Protein AF-A0A316RZ40-F1 (afdb_monomer_lite)

Structure (mmCIF, N/CA/C/O backbone):
data_AF-A0A316RZ40-F1
#
_entry.id   AF-A0A316RZ40-F1
#
loop_
_atom_site.group_PDB
_atom_site.id
_atom_site.type_symbol
_atom_site.label_atom_id
_atom_site.label_alt_id
_atom_site.label_comp_id
_atom_site.label_asym_id
_atom_site.label_entity_i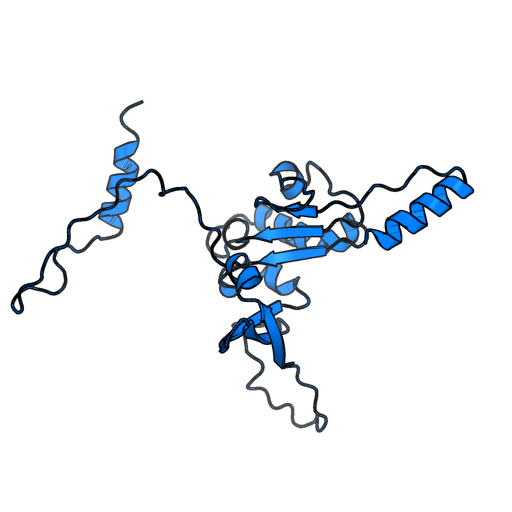d
_atom_site.label_seq_id
_atom_site.pdbx_PDB_ins_code
_atom_site.Cartn_x
_atom_site.Cartn_y
_atom_site.Cartn_z
_atom_site.occupancy
_atom_site.B_iso_or_equiv
_atom_site.auth_seq_id
_atom_site.auth_comp_id
_atom_site.auth_asym_id
_atom_site.auth_atom_id
_atom_site.pdbx_PDB_model_num
ATOM 1 N N . GLN A 1 1 ? -7.350 -6.176 13.737 1.00 79.94 1 GLN A N 1
ATOM 2 C CA . GLN A 1 1 ? -8.301 -5.068 13.980 1.00 79.94 1 GLN A CA 1
ATOM 3 C C . GLN A 1 1 ? -9.739 -5.526 14.260 1.00 79.94 1 GLN A C 1
ATOM 5 O O . GLN A 1 1 ? -10.261 -5.207 15.322 1.00 79.94 1 GLN A O 1
ATOM 10 N N . LEU A 1 2 ? -10.361 -6.374 13.429 1.00 84.00 2 LEU A N 1
ATOM 11 C CA . LEU A 1 2 ? -11.753 -6.841 13.629 1.00 84.00 2 LEU A CA 1
ATOM 12 C C . LEU A 1 2 ? -12.077 -7.418 15.022 1.00 84.00 2 LEU A C 1
ATOM 14 O O . LEU A 1 2 ? -13.130 -7.128 15.583 1.00 84.00 2 LEU A O 1
ATOM 18 N N . ARG A 1 3 ? -11.177 -8.214 15.619 1.00 86.12 3 ARG A N 1
ATOM 19 C CA . ARG A 1 3 ? -11.374 -8.742 16.985 1.00 86.12 3 ARG A CA 1
ATOM 20 C C . ARG A 1 3 ? -11.455 -7.627 18.038 1.00 86.12 3 ARG A C 1
ATOM 22 O O . ARG A 1 3 ? -12.262 -7.737 18.957 1.00 86.12 3 ARG A O 1
ATOM 29 N N . ARG A 1 4 ? -10.647 -6.567 17.898 1.00 86.38 4 ARG A N 1
ATOM 30 C CA . ARG A 1 4 ? -10.663 -5.397 18.794 1.00 86.38 4 ARG A CA 1
ATOM 31 C C . ARG A 1 4 ? -11.980 -4.634 18.645 1.00 86.38 4 ARG A C 1
ATOM 33 O O . ARG A 1 4 ? -12.639 -4.393 19.648 1.00 86.38 4 ARG A O 1
ATOM 40 N N . TRP A 1 5 ? -12.420 -4.393 17.409 1.00 88.94 5 TRP A N 1
ATOM 41 C CA . TRP A 1 5 ? -13.722 -3.779 17.124 1.00 88.94 5 TRP A CA 1
ATOM 42 C C . TRP A 1 5 ? -14.892 -4.569 17.729 1.00 88.94 5 TRP A C 1
ATOM 44 O O . TRP A 1 5 ? -15.689 -4.007 18.470 1.00 88.94 5 TRP A O 1
ATOM 54 N N . ARG A 1 6 ? -14.945 -5.898 17.537 1.00 90.62 6 ARG A N 1
ATOM 55 C CA . ARG A 1 6 ? -15.996 -6.747 18.136 1.00 90.62 6 ARG A CA 1
ATOM 56 C C . ARG A 1 6 ? -16.053 -6.623 19.663 1.00 90.62 6 ARG A C 1
ATOM 58 O O . ARG A 1 6 ? -17.141 -6.633 20.234 1.00 90.62 6 ARG A O 1
ATOM 65 N N . ARG A 1 7 ? -14.900 -6.516 20.336 1.00 90.94 7 ARG A N 1
ATOM 66 C CA . ARG A 1 7 ? -14.836 -6.275 21.790 1.00 90.94 7 ARG A CA 1
ATOM 67 C C . ARG A 1 7 ? -15.370 -4.885 22.142 1.00 90.94 7 ARG A C 1
ATOM 69 O O . ARG A 1 7 ? -16.193 -4.781 23.047 1.00 90.94 7 ARG A O 1
ATOM 76 N N . ALA A 1 8 ? -14.970 -3.861 21.393 1.00 87.94 8 ALA A N 1
ATOM 77 C CA . ALA A 1 8 ? -15.441 -2.493 21.580 1.00 87.94 8 ALA A CA 1
ATOM 78 C C . ALA A 1 8 ? -16.962 -2.363 21.366 1.00 87.94 8 ALA A C 1
ATOM 80 O O . ALA A 1 8 ? -17.627 -1.735 22.179 1.00 87.94 8 ALA A O 1
ATOM 81 N N . CYS A 1 9 ? -17.556 -3.043 20.377 1.00 90.62 9 CYS A N 1
ATOM 82 C CA . CYS A 1 9 ? -19.015 -3.078 20.196 1.00 90.62 9 CYS A CA 1
ATOM 83 C C . CYS A 1 9 ? -19.743 -3.713 21.383 1.00 90.62 9 CYS A C 1
ATOM 85 O O . CYS A 1 9 ? -20.780 -3.213 21.810 1.00 90.62 9 CYS A O 1
ATOM 87 N N . ARG A 1 10 ? -19.212 -4.812 21.938 1.00 92.12 10 ARG A N 1
ATOM 88 C CA . ARG A 1 10 ? -19.794 -5.436 23.139 1.00 92.12 10 ARG A CA 1
ATOM 89 C C . ARG A 1 10 ? -19.750 -4.482 24.329 1.00 92.12 10 ARG A C 1
ATOM 91 O O . ARG A 1 10 ? -20.709 -4.419 25.088 1.00 92.12 10 ARG A O 1
ATOM 98 N N . GLN A 1 11 ? -18.653 -3.744 24.484 1.00 91.75 11 GLN A N 1
ATOM 99 C CA . GLN A 1 11 ? -18.513 -2.744 25.537 1.00 91.75 11 GLN A CA 1
ATOM 100 C C . GLN A 1 11 ? -19.456 -1.554 25.322 1.00 91.75 11 GLN A C 1
ATOM 102 O O . GLN A 1 11 ? -20.113 -1.144 26.272 1.00 91.75 11 GLN A O 1
ATOM 107 N N . ALA A 1 12 ? -19.570 -1.055 24.090 1.00 91.56 12 ALA A N 1
ATOM 108 C CA . ALA A 1 12 ? -20.481 0.027 23.731 1.00 91.56 12 ALA A CA 1
ATOM 109 C C . ALA A 1 12 ? -21.936 -0.358 24.016 1.00 91.56 12 ALA A C 1
ATOM 111 O O . ALA A 1 12 ? -22.637 0.383 24.695 1.00 91.56 12 ALA A O 1
ATOM 112 N N . LYS A 1 13 ? -22.338 -1.581 23.640 1.00 92.31 13 LYS A N 1
ATOM 113 C CA . LYS A 1 13 ? -23.660 -2.134 23.966 1.00 92.31 13 LYS A CA 1
ATOM 114 C C . LYS A 1 13 ? -23.911 -2.194 25.476 1.00 92.31 13 LYS A C 1
ATOM 116 O O . LYS A 1 13 ? -24.995 -1.852 25.918 1.00 92.31 13 LYS A O 1
ATOM 121 N N . ARG A 1 14 ? -22.919 -2.621 26.269 1.00 93.31 14 ARG A N 1
ATOM 122 C CA . ARG A 1 14 ? -23.036 -2.695 27.740 1.00 93.31 14 ARG A CA 1
ATOM 123 C C . ARG A 1 14 ? -23.110 -1.321 28.409 1.00 93.31 14 ARG A C 1
ATOM 125 O O . ARG A 1 14 ? -23.733 -1.206 29.453 1.00 93.31 14 ARG A O 1
ATOM 132 N N . LYS A 1 15 ? -22.438 -0.315 27.845 1.00 93.81 15 LYS A N 1
ATOM 133 C CA . LYS A 1 15 ? -22.338 1.045 28.398 1.00 93.81 15 LYS A CA 1
ATOM 134 C C . LYS A 1 15 ? -23.291 2.051 27.738 1.00 93.81 15 LYS A C 1
ATOM 136 O O . LYS A 1 15 ? -23.174 3.234 28.025 1.00 93.81 15 LYS A O 1
ATOM 141 N N . TYR A 1 16 ? -24.174 1.603 26.841 1.00 88.81 16 TYR A N 1
ATOM 142 C CA . TYR A 1 16 ? -25.051 2.460 26.029 1.00 88.81 16 TYR A CA 1
ATOM 143 C C . TYR A 1 16 ? -24.308 3.589 25.290 1.00 88.81 16 TYR A C 1
ATOM 145 O O . TYR A 1 16 ? -24.821 4.688 25.112 1.00 88.81 16 TYR A O 1
ATOM 153 N N . LEU A 1 17 ? -23.079 3.310 24.854 1.00 89.81 17 LEU A N 1
ATOM 154 C CA . LEU A 1 17 ? -22.273 4.235 24.060 1.00 89.81 17 LEU A CA 1
ATOM 155 C C . LEU A 1 17 ? -22.546 4.030 22.563 1.00 89.81 17 LEU A C 1
ATOM 157 O O . LEU A 1 17 ? -22.922 2.921 22.162 1.00 89.81 17 LEU A O 1
ATOM 161 N N . PRO A 1 18 ? -22.302 5.049 21.717 1.00 89.19 18 PRO A N 1
ATOM 162 C CA . PRO A 1 18 ? -22.375 4.884 20.271 1.00 89.19 18 PRO A CA 1
ATOM 163 C C . PRO A 1 18 ? -21.452 3.752 19.808 1.00 89.19 18 PRO A C 1
ATOM 165 O O . PRO A 1 18 ? -20.332 3.581 20.305 1.00 89.19 18 PRO A O 1
ATOM 168 N N . PHE A 1 19 ? -21.930 2.955 18.853 1.00 89.94 19 PHE A N 1
ATOM 169 C CA . PHE A 1 19 ? -21.142 1.850 18.326 1.00 89.94 19 PHE A CA 1
ATOM 170 C C . PHE A 1 19 ? -19.913 2.374 17.576 1.00 89.94 19 PHE A C 1
ATOM 172 O O . PHE A 1 19 ? -20.036 3.281 16.753 1.00 89.94 19 PHE A O 1
ATOM 179 N N . PRO A 1 20 ? -18.729 1.787 17.812 1.00 87.75 20 PRO A N 1
ATOM 180 C CA . PRO A 1 20 ? -17.535 2.170 17.080 1.00 87.75 20 PRO A CA 1
ATOM 181 C C . PRO A 1 20 ? -17.655 1.769 15.605 1.00 87.75 20 PRO A C 1
ATOM 183 O O . PRO A 1 20 ? -18.251 0.742 15.267 1.00 87.75 20 PRO A O 1
ATOM 186 N N . GLU A 1 21 ? -17.024 2.547 14.730 1.00 87.88 21 GLU A N 1
ATOM 187 C CA . GLU A 1 21 ? -16.978 2.287 13.289 1.00 87.88 21 GLU A CA 1
ATOM 188 C C . GLU A 1 21 ? -16.347 0.923 12.978 1.00 87.88 21 GLU A C 1
ATOM 190 O O . GLU A 1 21 ? -15.302 0.572 13.532 1.00 87.88 21 GLU A O 1
ATOM 195 N N . LYS A 1 22 ? -16.967 0.146 12.076 1.00 88.19 22 LYS A N 1
ATOM 196 C CA . LYS A 1 22 ? -16.387 -1.117 11.590 1.00 88.19 22 LYS A CA 1
ATOM 197 C C . LYS A 1 22 ? -15.170 -0.794 10.710 1.00 88.19 22 LYS A C 1
ATOM 199 O O . LYS A 1 22 ? -15.364 -0.109 9.700 1.00 88.19 22 LYS A O 1
ATOM 204 N N . PRO A 1 23 ? -13.967 -1.305 11.035 1.00 89.44 23 PRO A N 1
ATOM 205 C CA . PRO A 1 23 ? -12.797 -1.142 10.181 1.00 89.44 23 PRO A CA 1
ATOM 206 C C . PRO A 1 23 ? -13.015 -1.865 8.850 1.00 89.44 23 PRO A C 1
ATOM 208 O O . PRO A 1 23 ? -13.580 -2.965 8.826 1.00 89.44 23 PRO A O 1
ATOM 211 N N . LEU A 1 24 ? -12.555 -1.252 7.763 1.00 90.25 24 LEU A N 1
ATOM 212 C CA . LEU A 1 24 ? -12.666 -1.779 6.403 1.00 90.25 24 LEU A CA 1
ATOM 213 C C . LEU A 1 24 ? -11.289 -2.106 5.824 1.00 90.25 24 LEU A C 1
ATOM 215 O O . LEU A 1 24 ? -10.253 -1.723 6.374 1.00 90.25 24 LEU A O 1
ATOM 219 N N . ILE A 1 25 ? -11.300 -2.839 4.716 1.00 89.75 25 ILE A N 1
ATOM 220 C CA . ILE A 1 25 ? -10.148 -2.980 3.831 1.00 89.75 25 ILE A CA 1
ATOM 221 C C . ILE A 1 25 ? -10.409 -2.058 2.646 1.00 89.75 25 ILE A C 1
ATOM 223 O O . ILE A 1 25 ? -11.441 -2.197 1.998 1.00 89.75 25 ILE A O 1
ATOM 227 N N . TYR A 1 26 ? -9.510 -1.118 2.386 1.00 89.75 26 TYR A N 1
ATOM 228 C CA . TYR A 1 26 ? -9.547 -0.285 1.189 1.00 89.75 26 TYR A CA 1
ATOM 229 C C . TYR A 1 26 ? -8.557 -0.830 0.169 1.00 89.75 26 TYR A C 1
ATOM 231 O O . TYR A 1 26 ? -7.464 -1.229 0.567 1.00 89.75 26 TYR A O 1
ATOM 239 N N . SER A 1 27 ? -8.907 -0.853 -1.116 1.00 86.94 27 SER A N 1
ATOM 240 C CA . SER A 1 27 ? -7.955 -1.245 -2.158 1.00 86.94 27 SER A CA 1
ATOM 241 C C . SER A 1 27 ? -8.213 -0.580 -3.502 1.00 86.94 27 SER A C 1
ATOM 243 O O . SER A 1 27 ? -9.360 -0.327 -3.865 1.00 86.94 27 SER A O 1
ATOM 245 N N . ASN A 1 28 ? -7.134 -0.303 -4.236 1.00 83.12 28 ASN A N 1
ATOM 246 C CA . ASN A 1 28 ? -7.182 0.135 -5.629 1.00 83.12 28 ASN A CA 1
ATOM 247 C C . ASN A 1 28 ? -7.375 -1.026 -6.623 1.00 83.12 28 ASN A C 1
ATOM 249 O O . ASN A 1 28 ? -7.605 -0.766 -7.799 1.00 83.12 28 ASN A O 1
ATOM 253 N N . MET A 1 29 ? -7.314 -2.283 -6.170 1.00 81.62 29 MET A N 1
ATOM 254 C CA . MET A 1 29 ? -7.599 -3.457 -6.995 1.00 81.62 29 MET A CA 1
ATOM 255 C C . MET A 1 29 ? -8.739 -4.306 -6.425 1.00 81.62 29 MET A C 1
ATOM 257 O O . MET A 1 29 ? -8.979 -4.296 -5.215 1.00 81.62 29 MET A O 1
ATOM 261 N N . PRO A 1 30 ? -9.439 -5.076 -7.277 1.00 79.06 30 PRO A N 1
ATOM 262 C CA . PRO A 1 30 ? -10.450 -6.013 -6.817 1.00 79.06 30 PRO A CA 1
ATOM 263 C C . PRO A 1 30 ? -9.890 -7.087 -5.883 1.00 79.06 30 PRO A C 1
ATOM 265 O O . PRO A 1 30 ? -8.932 -7.785 -6.212 1.00 79.06 30 PRO A O 1
ATOM 268 N N . LEU A 1 31 ? -10.532 -7.259 -4.725 1.00 77.44 31 LEU A N 1
ATOM 269 C CA . LEU A 1 31 ? -10.200 -8.299 -3.752 1.00 77.44 31 LEU A CA 1
ATOM 270 C C . LEU A 1 31 ? -11.315 -9.345 -3.669 1.00 77.44 31 LEU A C 1
ATOM 272 O O . LEU A 1 31 ? -12.491 -9.053 -3.858 1.00 77.44 31 LEU A O 1
ATOM 276 N N . LYS A 1 32 ? -10.954 -10.582 -3.310 1.00 77.81 32 LYS A N 1
ATOM 277 C CA . LYS A 1 32 ? -11.924 -11.675 -3.087 1.00 77.81 32 LYS A CA 1
ATOM 278 C C . LYS A 1 32 ? -12.746 -11.530 -1.798 1.00 77.81 32 LYS A C 1
ATOM 280 O O . LYS A 1 32 ? -13.637 -12.339 -1.554 1.00 77.81 32 LYS A O 1
ATOM 285 N N . CYS A 1 33 ? -12.404 -10.581 -0.933 1.00 79.56 33 CYS A N 1
ATOM 286 C CA . CYS A 1 33 ? -13.093 -10.316 0.329 1.00 79.56 33 CYS A CA 1
ATOM 287 C C . CYS A 1 33 ? -13.863 -8.992 0.265 1.00 79.56 33 CYS A C 1
ATOM 289 O O . CYS A 1 33 ? -13.685 -8.226 -0.672 1.00 79.56 33 CYS A O 1
ATOM 291 N N . GLU A 1 34 ? -14.695 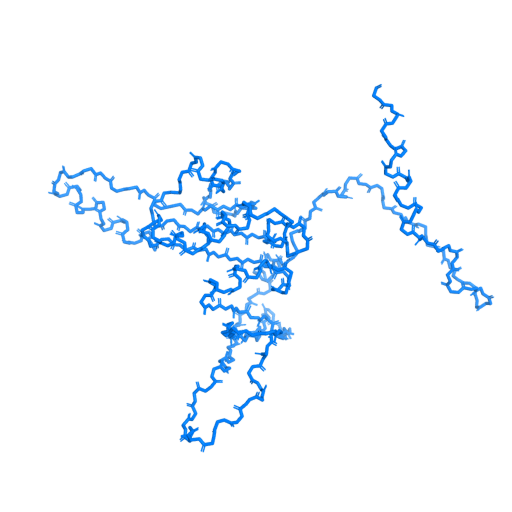-8.703 1.271 1.00 83.75 34 GLU A N 1
ATOM 292 C CA . GLU A 1 34 ? -15.318 -7.379 1.407 1.00 83.75 34 GLU A CA 1
ATOM 293 C C . GLU A 1 34 ? -14.238 -6.288 1.459 1.00 83.75 34 GLU A C 1
ATOM 295 O O . GLU A 1 34 ? -13.439 -6.238 2.402 1.00 83.75 34 GLU A O 1
ATOM 300 N N . TYR A 1 35 ? -14.243 -5.403 0.465 1.00 89.19 35 TYR A N 1
ATOM 301 C CA . TYR A 1 35 ? -13.356 -4.250 0.395 1.00 89.19 35 TYR A CA 1
ATOM 302 C C . TYR A 1 35 ? -14.124 -3.012 -0.072 1.00 89.19 35 TYR A C 1
ATOM 304 O O . TYR A 1 35 ? -15.167 -3.107 -0.715 1.00 89.19 35 TYR A O 1
ATOM 312 N N . SER A 1 36 ? -13.608 -1.843 0.288 1.00 89.62 36 SER A N 1
ATOM 313 C CA . SER A 1 36 ? -14.041 -0.559 -0.245 1.00 89.62 36 SER A CA 1
ATOM 314 C C . SER A 1 36 ? -13.050 -0.131 -1.325 1.00 89.62 36 SER A C 1
ATOM 316 O O . SER A 1 36 ? -11.842 -0.188 -1.078 1.00 89.62 36 SER A O 1
ATOM 318 N N . PRO A 1 37 ? -13.506 0.318 -2.503 1.00 88.62 37 PRO A N 1
ATOM 319 C CA . PRO A 1 37 ? -12.598 0.846 -3.506 1.00 88.62 37 PRO A CA 1
ATOM 320 C C . PRO A 1 37 ? -11.881 2.077 -2.954 1.00 88.62 37 PRO A C 1
ATOM 322 O O . PRO A 1 37 ? -12.461 2.884 -2.220 1.00 88.62 37 PRO A O 1
ATOM 325 N N . LEU A 1 38 ? -10.602 2.196 -3.287 1.00 84.69 38 LEU A N 1
ATOM 326 C CA . LEU A 1 38 ? -9.823 3.374 -2.968 1.00 84.69 38 LEU A CA 1
ATOM 327 C C . LEU A 1 38 ? -10.124 4.470 -3.994 1.00 84.69 38 LEU A C 1
ATOM 329 O O . LEU A 1 38 ? -9.869 4.302 -5.183 1.00 84.69 38 LEU A O 1
ATOM 333 N N . THR A 1 39 ? -10.674 5.589 -3.532 1.00 83.69 39 THR A N 1
ATOM 334 C CA . THR A 1 39 ? -11.062 6.719 -4.383 1.00 83.69 39 THR A CA 1
ATOM 335 C C . THR A 1 39 ? -10.042 7.850 -4.293 1.00 83.69 39 THR A C 1
ATOM 337 O O . THR A 1 39 ? -9.333 8.000 -3.297 1.00 83.69 39 THR A O 1
ATOM 340 N N . LEU A 1 40 ? -10.015 8.718 -5.308 1.00 78.25 40 LEU A N 1
ATOM 341 C CA . LEU A 1 40 ? -9.226 9.953 -5.268 1.00 78.25 40 LEU A CA 1
ATOM 342 C C . LEU A 1 40 ? -9.623 10.860 -4.096 1.00 78.25 40 LEU A C 1
ATOM 344 O O . LEU A 1 40 ? -8.768 11.555 -3.558 1.00 78.25 40 LEU A O 1
ATOM 348 N N . ALA A 1 41 ? -10.892 10.849 -3.675 1.00 78.31 41 ALA A N 1
ATOM 349 C CA . ALA A 1 41 ? -11.359 11.627 -2.529 1.00 78.31 41 ALA A CA 1
ATOM 350 C C . ALA A 1 41 ? -10.754 11.135 -1.203 1.00 78.31 41 ALA A C 1
ATOM 352 O O . ALA A 1 41 ? -10.340 11.959 -0.389 1.00 78.31 41 ALA A O 1
ATOM 353 N N . LEU A 1 42 ? -10.647 9.811 -1.024 1.00 83.31 42 LEU A N 1
ATOM 354 C CA . LEU A 1 42 ? -9.979 9.189 0.124 1.00 83.31 42 LEU A CA 1
ATOM 355 C C . LEU A 1 42 ? -8.472 9.416 0.110 1.00 83.31 42 LEU A C 1
ATOM 357 O O . LEU A 1 42 ? -7.887 9.636 1.164 1.00 83.31 42 LEU A O 1
ATOM 361 N N . ILE A 1 43 ? -7.856 9.348 -1.077 1.00 78.81 43 ILE A N 1
ATOM 362 C CA . ILE A 1 43 ? -6.441 9.676 -1.241 1.00 78.81 43 ILE A CA 1
ATOM 363 C C . ILE A 1 43 ? -6.280 11.136 -0.855 1.00 78.81 43 ILE A C 1
ATOM 365 O O . ILE A 1 43 ? -5.783 11.367 0.219 1.00 78.81 43 ILE A O 1
ATOM 369 N N . THR A 1 44 ? -6.827 12.103 -1.593 1.00 75.62 44 THR A N 1
ATOM 370 C CA . THR A 1 44 ? -6.640 13.557 -1.371 1.00 75.62 44 THR A CA 1
ATOM 371 C C . THR A 1 44 ? -7.159 14.133 -0.040 1.00 75.62 44 THR A C 1
ATOM 373 O O . THR A 1 44 ? -7.070 15.341 0.170 1.00 75.62 44 THR A O 1
ATOM 376 N N . GLY A 1 45 ? -7.702 13.315 0.866 1.00 74.88 45 GLY A N 1
ATOM 377 C CA . GLY A 1 45 ? -8.173 13.749 2.184 1.00 74.88 45 GLY A CA 1
ATOM 378 C C . GLY A 1 45 ? -9.491 14.529 2.168 1.00 74.88 45 GLY A C 1
ATOM 379 O O . GLY A 1 45 ? -9.865 15.112 3.183 1.00 74.88 45 GLY A O 1
ATOM 380 N N . LYS A 1 46 ? -10.220 14.535 1.042 1.00 81.25 46 LYS A N 1
ATOM 381 C CA . LYS A 1 46 ? -11.605 15.043 0.984 1.00 81.25 46 LYS A CA 1
ATOM 382 C C . LYS A 1 46 ? -12.558 14.133 1.757 1.00 81.25 46 LYS A C 1
ATOM 384 O O . LYS A 1 46 ? -13.531 14.598 2.339 1.00 81.25 46 LYS A O 1
ATOM 389 N N . GLU A 1 47 ? -12.252 12.839 1.771 1.00 86.31 47 GLU A N 1
ATOM 390 C CA . GLU A 1 47 ? -12.905 11.829 2.593 1.00 86.31 47 GLU A CA 1
ATOM 391 C C . GLU A 1 47 ? -11.881 11.172 3.517 1.00 86.31 47 GLU A C 1
ATOM 393 O O . GLU A 1 47 ? -10.714 11.016 3.164 1.00 86.31 47 GLU A O 1
ATOM 398 N N . ARG A 1 48 ? -12.326 10.744 4.703 1.00 87.50 48 ARG A N 1
ATOM 399 C CA . ARG A 1 48 ? -11.473 10.027 5.658 1.00 87.50 48 ARG A CA 1
ATOM 400 C C . ARG A 1 48 ? -11.686 8.520 5.588 1.00 87.50 48 ARG A C 1
ATOM 402 O O . ARG A 1 48 ? -12.806 8.039 5.404 1.00 87.50 48 ARG A O 1
ATOM 409 N N . PHE A 1 49 ? -10.638 7.763 5.886 1.00 88.88 49 PHE A N 1
ATOM 410 C CA . PHE A 1 49 ? -10.778 6.336 6.164 1.00 88.88 49 PHE A CA 1
ATOM 411 C C . PHE A 1 49 ? -11.520 6.093 7.483 1.00 88.88 49 PHE A C 1
ATOM 413 O O . PHE A 1 49 ? -11.450 6.879 8.436 1.00 88.88 49 PHE A O 1
ATOM 420 N N . ARG A 1 50 ? -12.204 4.949 7.575 1.00 89.19 50 ARG A N 1
ATOM 421 C CA . ARG A 1 50 ? -12.751 4.477 8.854 1.00 89.19 50 ARG A CA 1
ATOM 422 C C . ARG A 1 50 ? -11.634 4.101 9.818 1.00 89.19 50 ARG A C 1
ATOM 424 O O . ARG A 1 50 ? -10.606 3.559 9.402 1.00 89.19 50 ARG A O 1
ATOM 431 N N . TYR A 1 51 ? -11.852 4.304 11.112 1.00 89.44 51 TYR A N 1
ATOM 432 C CA . TYR A 1 51 ? -10.823 4.004 12.108 1.00 89.44 51 TYR A CA 1
ATOM 433 C C . TYR A 1 51 ? -10.440 2.517 12.154 1.00 89.44 51 TYR A C 1
ATOM 435 O O . TYR A 1 51 ? -11.278 1.625 12.018 1.00 89.44 51 TYR A O 1
ATOM 443 N N . GLY A 1 52 ? -9.148 2.252 12.352 1.00 84.88 52 GLY A N 1
ATOM 444 C CA . GLY A 1 52 ? -8.554 0.918 12.399 1.00 84.88 52 GLY A CA 1
ATOM 445 C C . GLY A 1 52 ? -8.593 0.162 11.069 1.00 84.88 52 GLY A C 1
ATOM 446 O O . GLY A 1 52 ? -8.424 -1.061 11.077 1.00 84.88 52 GLY A O 1
ATOM 447 N N . SER A 1 53 ? -8.867 0.853 9.959 1.00 89.00 53 SER A N 1
ATOM 448 C CA . SER A 1 53 ? -8.917 0.251 8.627 1.00 89.00 53 SER A CA 1
ATOM 449 C C . SER A 1 53 ? -7.532 -0.077 8.091 1.00 89.00 53 SER A C 1
ATOM 451 O O . SER A 1 53 ? -6.518 0.462 8.533 1.00 89.00 53 SER A O 1
ATOM 453 N N . VAL A 1 54 ? -7.509 -0.987 7.127 1.00 89.31 54 VAL A N 1
ATOM 454 C CA . VAL A 1 54 ? -6.306 -1.370 6.393 1.00 89.31 54 VAL A CA 1
ATOM 455 C C . VAL A 1 54 ? -6.457 -0.852 4.984 1.00 89.31 54 VAL A C 1
ATOM 457 O O . VAL A 1 54 ? -7.494 -1.074 4.366 1.00 89.31 54 VAL A O 1
ATOM 460 N N . VAL A 1 55 ? -5.441 -0.175 4.476 1.00 88.81 55 VAL A N 1
ATOM 461 C CA . VAL A 1 55 ? -5.454 0.317 3.102 1.00 88.81 55 VAL A CA 1
ATOM 462 C C . VAL A 1 55 ? -4.375 -0.435 2.331 1.00 88.81 55 VAL A C 1
ATOM 464 O O . VAL A 1 55 ? -3.199 -0.373 2.680 1.00 88.81 55 VAL A O 1
ATOM 467 N N . TYR A 1 56 ? -4.799 -1.205 1.333 1.00 87.56 56 TYR A N 1
ATOM 468 C CA . TYR A 1 56 ? -3.948 -2.012 0.471 1.00 87.56 56 TYR A CA 1
ATOM 469 C C . TYR A 1 56 ? -3.768 -1.330 -0.885 1.00 87.56 56 TYR A C 1
ATOM 471 O O . TYR A 1 56 ? -4.723 -1.197 -1.651 1.00 87.56 56 TYR A O 1
ATOM 479 N N . PHE A 1 57 ? -2.540 -0.923 -1.173 1.00 84.62 57 PHE A N 1
ATOM 480 C CA . PHE A 1 57 ? -2.133 -0.381 -2.460 1.00 84.62 57 PHE A CA 1
ATOM 481 C C . PHE A 1 57 ? -1.375 -1.448 -3.238 1.00 84.62 57 PHE A C 1
ATOM 483 O O . PHE A 1 57 ? -0.306 -1.861 -2.793 1.00 84.62 57 PHE A O 1
ATOM 490 N N . ASN A 1 58 ? -1.897 -1.857 -4.393 1.00 83.38 58 ASN A N 1
ATOM 491 C CA . ASN A 1 58 ? -1.101 -2.569 -5.386 1.00 83.38 58 ASN A CA 1
ATOM 492 C C . ASN A 1 58 ? -0.528 -1.588 -6.416 1.00 83.38 58 ASN A C 1
ATOM 494 O O . ASN A 1 58 ? -1.178 -0.596 -6.741 1.00 83.38 58 ASN A O 1
ATOM 498 N N . GLU A 1 59 ? 0.668 -1.872 -6.921 1.00 78.31 59 GLU A N 1
ATOM 499 C CA . GLU A 1 59 ? 1.399 -1.046 -7.886 1.00 78.31 59 GLU A CA 1
ATOM 500 C C . GLU A 1 59 ? 1.469 0.439 -7.475 1.00 78.31 59 GLU A C 1
ATOM 502 O O . GLU A 1 59 ? 1.089 1.361 -8.198 1.00 78.31 59 GLU A O 1
ATOM 507 N N . MET A 1 60 ? 1.951 0.683 -6.253 1.00 77.44 60 MET A N 1
ATOM 508 C CA . MET A 1 60 ? 2.043 2.034 -5.681 1.00 77.44 60 MET A CA 1
ATOM 509 C C . MET A 1 60 ? 2.971 2.974 -6.469 1.00 77.44 60 MET A C 1
ATOM 511 O O . MET A 1 60 ? 2.849 4.196 -6.360 1.00 77.44 60 MET A O 1
ATOM 515 N N . SER A 1 61 ? 3.867 2.416 -7.287 1.00 72.19 61 SER A N 1
ATOM 516 C CA . SER A 1 61 ? 4.723 3.156 -8.218 1.00 72.19 61 SER A CA 1
ATOM 517 C C . SER A 1 61 ? 3.918 4.076 -9.153 1.00 72.19 61 SER A C 1
ATOM 519 O O . SER A 1 61 ? 4.382 5.169 -9.456 1.00 72.19 61 SER A O 1
ATOM 521 N N . LEU A 1 62 ? 2.683 3.706 -9.520 1.00 71.50 62 LEU A N 1
ATOM 522 C CA . LEU A 1 62 ? 1.804 4.519 -10.370 1.00 71.50 62 LEU A CA 1
ATOM 523 C C . LEU A 1 62 ? 1.232 5.750 -9.655 1.00 71.50 62 LEU A C 1
ATOM 525 O O . LEU A 1 62 ? 0.914 6.748 -10.293 1.00 71.50 62 LEU A O 1
ATOM 529 N N . ILE A 1 63 ? 1.064 5.681 -8.332 1.00 69.88 63 ILE A N 1
ATOM 530 C CA . ILE A 1 63 ? 0.490 6.771 -7.528 1.00 69.88 63 ILE A CA 1
ATOM 531 C C . ILE A 1 63 ? 1.596 7.679 -6.983 1.00 69.88 63 ILE A C 1
ATOM 533 O O . ILE A 1 63 ? 1.415 8.890 -6.878 1.00 69.88 63 ILE A O 1
ATOM 537 N N . ALA A 1 64 ? 2.738 7.099 -6.616 1.00 66.75 64 ALA A N 1
ATOM 538 C CA . ALA A 1 64 ? 3.862 7.801 -6.009 1.00 66.75 64 ALA A CA 1
ATOM 539 C C . ALA A 1 64 ? 5.174 7.496 -6.741 1.00 66.75 64 ALA A C 1
ATOM 541 O O . ALA A 1 64 ? 6.169 7.125 -6.111 1.00 66.75 64 ALA A O 1
ATOM 542 N N . GLY A 1 65 ? 5.173 7.650 -8.064 1.00 65.81 65 GLY A N 1
ATOM 543 C CA . GLY A 1 65 ? 6.361 7.521 -8.899 1.00 65.81 65 GLY A CA 1
ATOM 544 C C . GLY A 1 65 ? 7.356 8.643 -8.612 1.00 65.81 65 GLY A C 1
ATOM 545 O O . GLY A 1 65 ? 7.035 9.827 -8.709 1.00 65.81 65 GLY A O 1
ATOM 546 N N . SER A 1 66 ? 8.590 8.282 -8.262 1.00 58.97 66 SER A N 1
ATOM 547 C CA . SER A 1 66 ? 9.660 9.238 -7.932 1.00 58.97 66 SER A CA 1
ATOM 548 C C . SER A 1 66 ? 10.040 10.180 -9.084 1.00 58.97 66 SER A C 1
ATOM 550 O O . SER A 1 66 ? 10.568 11.261 -8.833 1.00 58.97 66 SER A O 1
ATOM 552 N N . LYS A 1 67 ? 9.769 9.788 -10.336 1.00 57.34 67 LYS A N 1
ATOM 553 C CA . LYS A 1 67 ? 10.099 10.567 -11.542 1.00 57.34 67 LYS A CA 1
ATOM 554 C C . LYS A 1 67 ? 8.948 11.430 -12.060 1.00 57.34 67 LYS A C 1
ATOM 556 O O . LYS A 1 67 ? 9.207 12.400 -12.770 1.00 57.34 67 LYS A O 1
ATOM 561 N N . ASP A 1 68 ? 7.712 11.106 -11.689 1.00 54.19 68 ASP A N 1
ATOM 562 C CA . ASP A 1 68 ? 6.521 11.714 -12.291 1.00 54.19 68 ASP A CA 1
ATOM 563 C C . ASP A 1 68 ? 6.057 12.974 -11.549 1.00 54.19 68 ASP A C 1
ATOM 565 O O . ASP A 1 68 ? 5.330 13.802 -12.101 1.00 54.19 68 ASP A O 1
ATOM 569 N N . ILE A 1 69 ? 6.514 13.179 -10.310 1.00 55.59 69 ILE A N 1
ATOM 570 C CA . ILE A 1 69 ? 5.969 14.213 -9.430 1.00 55.59 69 ILE A CA 1
ATOM 571 C C . ILE A 1 69 ? 6.973 15.354 -9.229 1.00 55.59 69 ILE A C 1
ATOM 573 O O . ILE A 1 69 ? 7.778 15.361 -8.300 1.00 55.59 69 ILE A O 1
ATOM 577 N N . LYS A 1 70 ? 6.879 16.379 -10.084 1.00 62.53 70 LYS A N 1
ATOM 578 C CA . LYS A 1 70 ? 7.585 17.668 -9.909 1.00 62.53 70 LYS A CA 1
ATOM 579 C C . LYS A 1 70 ? 6.814 18.685 -9.051 1.00 62.53 70 LYS A C 1
ATOM 581 O O . LYS A 1 70 ? 7.246 19.825 -8.924 1.00 62.53 70 LYS A O 1
ATOM 586 N N . SER A 1 71 ? 5.662 18.308 -8.491 1.00 67.50 71 SER A N 1
ATOM 587 C CA . SER A 1 71 ? 4.826 19.202 -7.681 1.00 67.50 71 SER A CA 1
ATOM 588 C C . SER A 1 71 ? 5.191 19.109 -6.202 1.00 67.50 71 SER A C 1
ATOM 590 O O . SER A 1 71 ? 4.962 18.085 -5.560 1.00 67.50 71 SER A O 1
ATOM 592 N N . GLU A 1 72 ? 5.710 20.202 -5.647 1.00 71.06 72 GLU A N 1
ATOM 593 C CA . GLU A 1 72 ? 6.047 20.315 -4.223 1.00 71.06 72 GLU A CA 1
ATOM 594 C C . GLU A 1 72 ? 4.823 20.105 -3.316 1.00 71.06 72 GLU A C 1
ATOM 596 O O . GLU A 1 72 ? 4.900 19.386 -2.322 1.00 71.06 72 GLU A O 1
ATOM 601 N N . ILE A 1 73 ? 3.663 20.637 -3.717 1.00 74.00 73 ILE A N 1
ATOM 602 C CA . ILE A 1 73 ? 2.399 20.496 -2.981 1.00 74.00 73 ILE A CA 1
ATOM 603 C C . ILE A 1 73 ? 1.968 19.026 -2.909 1.00 74.00 73 ILE A C 1
ATOM 605 O O . ILE A 1 73 ? 1.582 18.547 -1.844 1.00 74.00 73 ILE A O 1
ATOM 609 N N . LEU A 1 74 ? 2.049 18.293 -4.027 1.00 68.50 74 LEU A N 1
ATOM 610 C CA . LEU A 1 74 ? 1.690 16.872 -4.053 1.00 68.50 74 LEU A CA 1
ATOM 611 C C . LEU A 1 74 ? 2.652 16.044 -3.191 1.00 68.50 74 LEU A C 1
ATOM 613 O O . LEU A 1 74 ? 2.220 15.128 -2.494 1.00 68.50 74 LEU A O 1
ATOM 617 N N . ASN A 1 75 ? 3.941 16.391 -3.202 1.00 71.12 75 ASN A N 1
ATOM 618 C CA . ASN A 1 75 ? 4.964 15.712 -2.412 1.00 71.12 75 ASN A CA 1
ATOM 619 C C . ASN A 1 75 ? 4.773 15.925 -0.906 1.00 71.12 75 ASN A C 1
ATOM 621 O O . ASN A 1 75 ? 4.855 14.956 -0.149 1.00 71.12 75 ASN A O 1
ATOM 625 N N . ASP A 1 76 ? 4.480 17.152 -0.468 1.00 75.44 76 ASP A N 1
ATOM 626 C CA . ASP A 1 76 ? 4.175 17.443 0.939 1.00 75.44 76 ASP A CA 1
ATOM 627 C C . ASP A 1 76 ? 2.854 16.791 1.376 1.00 75.44 76 ASP A C 1
ATOM 629 O O . ASP A 1 76 ? 2.728 16.255 2.479 1.00 75.44 76 ASP A O 1
ATOM 633 N N . TRP A 1 77 ? 1.870 16.742 0.481 1.00 77.69 77 TRP A N 1
ATOM 634 C CA . TRP A 1 77 ? 0.617 16.053 0.751 1.00 77.69 77 TRP A CA 1
ATOM 635 C C . TRP A 1 77 ? 0.814 14.532 0.914 1.00 77.69 77 TRP A C 1
ATOM 637 O O . TRP A 1 77 ? 0.418 13.969 1.938 1.00 77.69 77 TRP A O 1
ATOM 647 N N . LEU A 1 78 ? 1.498 13.869 -0.030 1.00 74.88 78 LEU A N 1
ATOM 648 C CA . LEU A 1 78 ? 1.830 12.438 0.048 1.00 74.88 78 LEU A CA 1
ATOM 649 C C . LEU A 1 78 ? 2.674 12.128 1.293 1.00 74.88 78 LEU A C 1
ATOM 651 O O . LEU A 1 78 ? 2.454 11.115 1.958 1.00 74.88 78 LEU A O 1
ATOM 655 N N . LEU A 1 79 ? 3.615 13.013 1.639 1.00 76.00 79 LEU A N 1
ATOM 656 C CA . LEU A 1 79 ? 4.416 12.933 2.862 1.00 76.00 79 LEU A CA 1
ATOM 657 C C . LEU A 1 79 ? 3.536 12.845 4.105 1.00 76.00 79 LEU A C 1
ATOM 659 O O . LEU A 1 79 ? 3.688 11.917 4.904 1.00 76.00 79 LEU A O 1
ATOM 663 N N . ARG A 1 80 ? 2.623 13.804 4.266 1.00 78.00 80 ARG A N 1
ATOM 664 C CA . ARG A 1 80 ? 1.713 13.862 5.413 1.00 78.00 80 ARG A CA 1
ATOM 665 C C . ARG A 1 80 ? 0.793 12.655 5.432 1.00 78.00 80 ARG A C 1
ATOM 667 O O . ARG A 1 80 ? 0.695 12.002 6.464 1.00 78.00 80 ARG A O 1
ATOM 674 N N . PHE A 1 81 ? 0.212 12.309 4.289 1.00 79.38 81 PHE A N 1
ATOM 675 C CA . PHE A 1 81 ? -0.682 11.167 4.148 1.00 79.38 81 PHE A CA 1
ATOM 676 C C . PHE A 1 81 ? -0.032 9.863 4.626 1.00 79.38 81 PHE A C 1
ATOM 678 O O . PHE A 1 81 ? -0.586 9.154 5.467 1.00 79.38 81 PHE A O 1
ATOM 685 N N . PHE A 1 82 ? 1.185 9.562 4.161 1.00 79.56 82 PHE A N 1
ATOM 686 C CA . PHE A 1 82 ? 1.869 8.328 4.547 1.00 79.56 82 PHE A CA 1
ATOM 687 C C . PHE A 1 82 ? 2.393 8.339 5.982 1.00 79.56 82 PHE A C 1
ATOM 689 O O . PHE A 1 82 ? 2.274 7.324 6.670 1.00 79.56 82 PHE A O 1
ATOM 696 N N . LYS A 1 83 ? 2.913 9.473 6.466 1.00 78.75 83 LYS A N 1
ATOM 697 C CA . LYS A 1 83 ? 3.405 9.583 7.848 1.00 78.75 83 LYS A CA 1
ATOM 698 C C . LYS A 1 83 ? 2.288 9.572 8.886 1.00 78.75 83 LYS A C 1
ATOM 700 O O . LYS A 1 83 ? 2.451 8.985 9.954 1.00 78.75 83 LYS A O 1
ATOM 705 N N . LEU A 1 84 ? 1.170 10.233 8.598 1.00 79.06 84 LEU A N 1
ATOM 706 C CA . LEU A 1 84 ? 0.104 10.471 9.570 1.00 79.06 84 LEU A CA 1
ATOM 707 C C . LEU A 1 84 ? -1.027 9.454 9.484 1.00 79.06 84 LEU A C 1
ATOM 709 O O . LEU A 1 84 ? -1.822 9.392 10.416 1.00 79.06 84 LEU A O 1
ATOM 713 N N . CYS A 1 85 ? -1.088 8.598 8.460 1.00 76.19 85 CYS A N 1
ATOM 714 C CA . CYS A 1 85 ? -2.186 7.639 8.311 1.00 76.19 85 CYS A CA 1
ATOM 715 C C . CYS A 1 85 ? -2.451 6.808 9.570 1.00 76.19 85 CYS A C 1
ATOM 717 O O . CYS A 1 85 ? -3.603 6.673 9.975 1.00 76.19 85 CYS A O 1
ATOM 719 N N . ALA A 1 86 ? -1.426 6.287 10.250 1.00 75.44 86 ALA A N 1
ATOM 720 C CA . ALA A 1 86 ? -1.641 5.523 11.482 1.00 75.44 86 ALA A CA 1
ATOM 721 C C . ALA A 1 86 ? -2.318 6.365 12.584 1.00 75.44 86 ALA A C 1
ATOM 723 O O . ALA A 1 86 ? -3.130 5.842 13.350 1.00 75.44 86 ALA A O 1
ATOM 724 N N . GLN A 1 87 ? -2.028 7.666 12.646 1.00 79.25 87 GLN A N 1
ATOM 725 C CA . GLN A 1 87 ? -2.649 8.604 13.582 1.00 79.25 87 GLN A CA 1
ATOM 726 C C . GLN A 1 87 ? -4.070 8.974 13.136 1.00 79.25 87 GLN A C 1
ATOM 728 O O . GLN A 1 87 ? -5.013 8.825 13.914 1.00 79.25 87 GLN A O 1
ATOM 733 N N . GLU A 1 88 ? -4.250 9.358 11.870 1.00 75.44 88 GLU A N 1
ATOM 734 C CA . GLU A 1 88 ? -5.543 9.737 11.283 1.00 75.44 88 GLU A CA 1
ATOM 735 C C . GLU A 1 88 ? -6.555 8.589 11.334 1.00 75.44 88 GLU A C 1
ATOM 737 O O . GLU A 1 88 ? -7.728 8.780 11.652 1.00 75.44 88 GLU A O 1
ATOM 742 N N . THR A 1 89 ? -6.089 7.362 11.106 1.00 77.69 89 THR A N 1
ATOM 743 C CA . THR A 1 89 ? -6.908 6.150 11.180 1.00 77.69 89 THR A CA 1
ATOM 744 C C . THR A 1 89 ? -6.971 5.547 12.583 1.00 77.69 89 THR A C 1
ATOM 746 O O . THR A 1 89 ? -7.653 4.540 12.769 1.00 77.69 89 THR A O 1
ATOM 749 N N . ARG A 1 90 ? -6.311 6.134 13.592 1.00 82.62 90 ARG A N 1
ATOM 750 C CA . ARG A 1 90 ? -6.269 5.636 14.983 1.00 82.62 90 ARG A CA 1
ATOM 751 C C . ARG A 1 90 ? -5.846 4.161 15.079 1.00 82.62 90 ARG A C 1
ATOM 753 O O . ARG A 1 90 ? -6.503 3.338 15.722 1.00 82.62 90 ARG A O 1
ATOM 760 N N . GLY A 1 91 ? -4.740 3.827 14.422 1.00 78.06 91 GLY A N 1
ATOM 761 C CA . GLY A 1 91 ? -4.1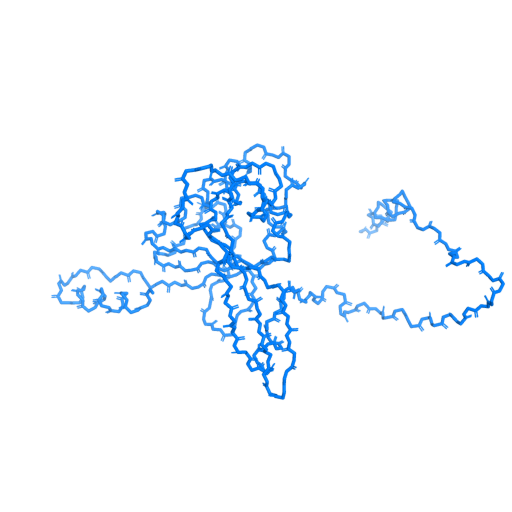20 2.501 14.433 1.00 78.06 91 GLY A CA 1
ATOM 762 C C . GLY A 1 91 ? -4.442 1.627 13.220 1.00 78.06 91 GLY A C 1
ATOM 763 O O . GLY A 1 91 ? -4.325 0.399 13.308 1.00 78.06 91 GLY A O 1
ATOM 764 N N . GLY A 1 92 ? -4.882 2.223 12.111 1.00 83.56 92 GLY A N 1
ATOM 765 C CA . GLY A 1 92 ? -4.846 1.581 10.800 1.00 83.56 92 GLY A CA 1
ATOM 766 C C . GLY A 1 92 ? -3.421 1.489 10.252 1.00 83.56 92 GLY A C 1
ATOM 767 O O . GLY A 1 92 ? -2.470 1.974 10.868 1.00 83.56 92 GLY A O 1
ATOM 768 N N . TYR A 1 93 ? -3.263 0.809 9.121 1.00 85.38 93 TYR A N 1
ATOM 769 C CA . TYR A 1 93 ? -1.959 0.618 8.489 1.00 85.38 93 TYR A CA 1
ATOM 770 C C . TYR A 1 93 ? -2.084 0.478 6.974 1.00 85.38 93 TYR A C 1
ATOM 772 O O . TYR A 1 93 ? -3.105 0.011 6.456 1.00 85.38 93 TYR A O 1
ATOM 780 N N . PHE A 1 94 ? -1.012 0.859 6.284 1.00 85.44 94 PHE A N 1
ATOM 781 C CA . PHE A 1 94 ? -0.847 0.625 4.860 1.00 85.44 94 PHE A CA 1
ATOM 782 C C . PHE A 1 94 ? -0.197 -0.733 4.612 1.00 85.44 94 PHE A C 1
ATOM 784 O O . PHE A 1 94 ? 0.749 -1.117 5.298 1.00 85.44 94 PHE A O 1
ATOM 791 N N . ILE A 1 95 ? -0.706 -1.448 3.616 1.00 85.62 95 ILE A N 1
ATOM 792 C CA . ILE A 1 95 ? -0.002 -2.551 2.970 1.00 85.62 95 ILE A CA 1
ATOM 793 C C . ILE A 1 95 ? 0.268 -2.084 1.548 1.00 85.62 95 ILE A C 1
ATOM 795 O O . ILE A 1 95 ? -0.662 -1.699 0.843 1.00 85.62 95 ILE A O 1
ATOM 799 N N . ILE A 1 96 ? 1.532 -2.093 1.152 1.00 83.62 96 ILE A N 1
ATOM 800 C CA . ILE A 1 96 ? 1.959 -1.605 -0.152 1.00 83.62 96 ILE A CA 1
ATOM 801 C C . ILE A 1 96 ? 2.645 -2.748 -0.877 1.00 83.62 96 ILE A C 1
ATOM 803 O O . ILE A 1 96 ? 3.557 -3.366 -0.328 1.00 83.62 96 ILE A O 1
ATOM 807 N N . ASP A 1 97 ? 2.189 -3.006 -2.091 1.00 81.31 97 ASP A N 1
ATOM 808 C CA . ASP A 1 97 ? 2.779 -3.949 -3.026 1.00 81.31 97 ASP A CA 1
ATOM 809 C C . ASP A 1 97 ? 3.299 -3.168 -4.239 1.00 81.31 97 ASP A C 1
ATOM 811 O O . ASP A 1 97 ? 2.644 -2.252 -4.745 1.00 81.31 97 ASP A O 1
ATOM 815 N N . THR A 1 98 ? 4.538 -3.448 -4.628 1.00 77.25 98 THR A N 1
ATOM 816 C CA . THR A 1 98 ? 5.233 -2.787 -5.739 1.00 77.25 98 THR A CA 1
ATOM 817 C C . THR A 1 98 ? 6.335 -3.702 -6.252 1.00 77.25 98 THR A C 1
ATOM 819 O O . THR A 1 98 ? 6.979 -4.407 -5.470 1.00 77.25 98 THR A O 1
ATOM 822 N N . GLN A 1 99 ? 6.595 -3.659 -7.556 1.00 72.94 99 GLN A N 1
ATOM 823 C CA . GLN A 1 99 ? 7.658 -4.451 -8.184 1.00 72.94 99 GLN A CA 1
ATOM 824 C C . GLN A 1 99 ? 9.047 -3.946 -7.791 1.00 72.94 99 GLN A C 1
ATOM 826 O O . GLN A 1 99 ? 9.973 -4.718 -7.542 1.00 72.94 99 GLN A O 1
ATOM 831 N N . SER A 1 100 ? 9.179 -2.625 -7.723 1.00 71.44 100 SER A N 1
ATOM 832 C CA . SER A 1 100 ? 10.437 -1.936 -7.505 1.00 71.44 100 SER A CA 1
ATOM 833 C C . SER A 1 100 ? 10.245 -0.931 -6.376 1.00 71.44 100 SER A C 1
ATOM 835 O O . SER A 1 100 ? 9.538 0.072 -6.536 1.00 71.44 100 SER A O 1
ATOM 837 N N . PRO A 1 101 ? 10.837 -1.171 -5.193 1.00 70.38 101 PRO A N 1
ATOM 838 C CA . PRO A 1 101 ? 10.830 -0.171 -4.141 1.00 70.38 101 PRO A CA 1
ATOM 839 C C . PRO A 1 101 ? 11.583 1.085 -4.585 1.00 70.38 101 PRO A C 1
ATOM 841 O O . PRO A 1 101 ? 11.268 2.159 -4.090 1.00 70.38 101 PRO A O 1
ATOM 844 N N . GLN A 1 102 ? 12.540 0.991 -5.519 1.00 70.38 102 GLN A N 1
ATOM 845 C CA . GLN A 1 102 ? 13.307 2.130 -6.027 1.00 70.38 102 GLN A CA 1
ATOM 846 C C . GLN A 1 102 ? 12.426 3.159 -6.737 1.00 70.38 102 GLN A C 1
ATOM 848 O O . GLN A 1 102 ? 12.703 4.352 -6.607 1.00 70.38 102 GLN A O 1
ATOM 853 N N . ASP A 1 103 ? 11.349 2.732 -7.387 1.00 69.75 103 ASP A N 1
ATOM 854 C CA . ASP A 1 103 ? 10.474 3.642 -8.130 1.00 69.75 103 ASP A CA 1
ATOM 855 C C . ASP A 1 103 ? 9.551 4.459 -7.221 1.00 69.75 103 ASP A C 1
ATOM 857 O O . ASP A 1 103 ? 9.079 5.525 -7.621 1.00 69.75 103 ASP A O 1
ATOM 861 N N . LEU A 1 104 ? 9.376 4.035 -5.965 1.00 73.88 104 LEU A N 1
ATOM 862 C CA . LEU A 1 104 ? 8.583 4.763 -4.981 1.00 73.88 104 LEU A CA 1
ATOM 863 C C . LEU A 1 104 ? 9.223 6.095 -4.579 1.00 73.88 104 LEU A C 1
ATOM 865 O O . LEU A 1 104 ? 10.441 6.211 -4.380 1.00 73.88 104 LEU A O 1
ATOM 869 N N . HIS A 1 105 ? 8.357 7.083 -4.364 1.00 74.44 105 HIS A N 1
ATOM 870 C CA . HIS A 1 105 ? 8.710 8.397 -3.855 1.00 74.44 105 HIS A CA 1
ATOM 871 C C . HIS A 1 105 ? 9.547 8.291 -2.571 1.00 74.44 105 HIS A C 1
ATOM 873 O O . HIS A 1 105 ? 9.244 7.514 -1.661 1.00 74.44 105 HIS A O 1
ATOM 879 N N . TYR A 1 106 ? 10.605 9.099 -2.484 1.00 70.62 106 TYR A N 1
ATOM 880 C CA . TYR A 1 106 ? 11.597 9.029 -1.407 1.00 70.62 106 TYR A CA 1
ATOM 881 C C . TYR A 1 106 ? 10.978 9.109 -0.006 1.00 70.62 106 TYR A C 1
ATOM 883 O O . TYR A 1 106 ? 11.315 8.355 0.905 1.00 70.62 106 TYR A O 1
ATOM 891 N N . THR A 1 107 ? 9.991 9.978 0.147 1.00 67.88 107 THR A N 1
ATOM 892 C CA . THR A 1 107 ? 9.272 10.140 1.404 1.00 67.88 107 THR A CA 1
ATOM 893 C C . THR A 1 107 ? 8.516 8.894 1.859 1.00 67.88 107 THR A C 1
ATOM 895 O O . THR A 1 107 ? 8.441 8.616 3.059 1.00 67.88 107 THR A O 1
ATOM 898 N N . LEU A 1 108 ? 7.939 8.150 0.912 1.00 73.44 108 LEU A N 1
ATOM 899 C CA . LEU A 1 108 ? 7.242 6.914 1.230 1.00 73.44 108 LEU A CA 1
ATOM 900 C C . LEU A 1 108 ? 8.237 5.910 1.811 1.00 73.44 108 LEU A C 1
ATOM 902 O O . LEU A 1 108 ? 7.974 5.346 2.867 1.00 73.44 108 LEU A O 1
ATOM 906 N N . LYS A 1 109 ? 9.419 5.784 1.194 1.00 72.06 109 LYS A N 1
ATOM 907 C CA . LYS A 1 109 ? 10.508 4.926 1.686 1.00 72.06 109 LYS A CA 1
ATOM 908 C C . LYS A 1 109 ? 10.884 5.253 3.131 1.00 72.06 109 LYS A C 1
ATOM 910 O O . LYS A 1 109 ? 10.914 4.356 3.961 1.00 72.06 109 LYS A O 1
ATOM 915 N N . ARG A 1 110 ? 11.068 6.536 3.459 1.00 67.25 110 ARG A N 1
ATOM 916 C CA . ARG A 1 110 ? 11.363 6.988 4.835 1.00 67.25 110 ARG A CA 1
ATOM 917 C C . ARG A 1 110 ? 10.272 6.663 5.857 1.00 67.25 110 ARG A C 1
ATOM 919 O O . ARG A 1 110 ? 10.544 6.622 7.050 1.00 67.25 110 ARG A O 1
ATOM 926 N N . SER A 1 111 ? 9.032 6.501 5.407 1.00 70.69 111 SER A N 1
ATOM 927 C CA . SER A 1 111 ? 7.881 6.265 6.288 1.00 70.69 111 SER A CA 1
ATOM 928 C C . SER A 1 111 ? 7.574 4.774 6.468 1.00 70.69 111 SER A C 1
ATOM 930 O O . SER A 1 111 ? 6.787 4.407 7.340 1.00 70.69 111 SER A O 1
ATOM 932 N N . LEU A 1 112 ? 8.184 3.903 5.658 1.00 70.69 112 LEU A N 1
ATOM 933 C CA . LEU A 1 112 ? 8.031 2.456 5.756 1.00 70.69 112 LEU A CA 1
ATOM 934 C C . LEU A 1 112 ? 8.906 1.914 6.888 1.00 70.69 112 LEU A C 1
ATOM 936 O O . LEU A 1 112 ? 10.129 1.992 6.836 1.00 70.69 112 LEU A O 1
ATOM 940 N N . SER A 1 113 ? 8.279 1.313 7.898 1.00 65.12 113 SER A N 1
ATOM 941 C CA . SER A 1 113 ? 9.011 0.708 9.018 1.00 65.12 113 SER A CA 1
ATOM 942 C C . SER A 1 113 ? 9.767 -0.556 8.606 1.00 65.12 113 SER A C 1
ATOM 944 O O . SER A 1 113 ? 10.859 -0.810 9.094 1.00 65.12 113 SER A O 1
ATOM 946 N N . THR A 1 114 ? 9.175 -1.367 7.727 1.00 66.00 114 THR A N 1
ATOM 947 C CA . THR A 1 114 ? 9.735 -2.638 7.244 1.00 66.00 114 THR A CA 1
ATOM 948 C C . THR A 1 114 ? 9.264 -2.885 5.816 1.00 66.00 114 THR A C 1
ATOM 950 O O . THR A 1 114 ? 8.133 -2.540 5.467 1.00 66.00 114 THR A O 1
ATOM 953 N N . TYR A 1 115 ? 10.106 -3.506 4.991 1.00 73.25 115 TYR A N 1
ATOM 954 C CA . TYR A 1 115 ? 9.664 -4.092 3.728 1.00 73.25 115 TYR A CA 1
ATOM 955 C C . TYR A 1 115 ? 10.226 -5.503 3.568 1.00 73.25 115 TYR A C 1
ATOM 957 O O . TYR A 1 115 ? 11.324 -5.822 4.032 1.00 73.25 115 TYR A O 1
ATOM 965 N N . TYR A 1 116 ? 9.444 -6.356 2.911 1.00 74.00 116 TYR A N 1
ATOM 966 C CA . TYR A 1 116 ? 9.823 -7.729 2.615 1.00 74.00 116 TYR A CA 1
ATOM 967 C C . TYR A 1 116 ? 10.173 -7.830 1.141 1.00 74.00 116 TYR A C 1
ATOM 969 O O . TYR A 1 116 ? 9.331 -7.602 0.278 1.00 74.00 116 TYR A O 1
ATOM 977 N N . PHE A 1 117 ? 11.415 -8.198 0.858 1.00 75.06 117 PHE A N 1
ATOM 978 C CA . PHE A 1 117 ? 11.870 -8.466 -0.494 1.00 75.06 117 PHE A CA 1
ATOM 979 C C . PHE A 1 117 ? 11.868 -9.972 -0.751 1.00 75.06 117 PHE A C 1
ATOM 981 O O . PHE A 1 117 ? 12.500 -10.739 -0.019 1.00 75.06 117 PHE A O 1
ATOM 988 N N . ILE A 1 118 ? 11.168 -10.415 -1.794 1.00 76.94 118 ILE A N 1
ATOM 989 C CA . ILE A 1 118 ? 11.238 -11.807 -2.240 1.00 76.94 118 ILE A CA 1
ATOM 990 C C . ILE A 1 118 ? 12.564 -11.990 -2.977 1.00 76.94 118 ILE A C 1
ATOM 992 O O . ILE A 1 118 ? 12.726 -11.546 -4.106 1.00 76.94 118 ILE A O 1
ATOM 996 N N . SER A 1 119 ? 13.523 -12.646 -2.328 1.00 77.19 119 SER A N 1
ATOM 997 C CA . SER A 1 119 ? 14.867 -12.826 -2.880 1.00 77.19 119 SER A CA 1
ATOM 998 C C . SER A 1 119 ? 14.968 -14.048 -3.785 1.00 77.19 119 SER A C 1
ATOM 1000 O O . SER A 1 119 ? 15.660 -14.010 -4.799 1.00 77.19 119 SER A O 1
ATOM 1002 N N . LYS A 1 120 ? 14.312 -15.150 -3.411 1.00 78.62 120 LYS A N 1
ATOM 1003 C CA . LYS A 1 120 ? 14.378 -16.399 -4.170 1.00 78.62 120 LYS A CA 1
ATOM 1004 C C . LYS A 1 120 ? 13.074 -17.167 -4.052 1.00 78.62 120 LYS A C 1
ATOM 1006 O O . LYS A 1 120 ? 12.513 -17.298 -2.965 1.00 78.62 120 LYS A O 1
ATOM 1011 N N . LYS A 1 121 ? 12.641 -17.742 -5.170 1.00 85.25 121 LYS A N 1
ATOM 1012 C CA . LYS A 1 121 ? 11.563 -18.728 -5.233 1.00 85.25 121 LYS A CA 1
ATOM 1013 C C . LYS A 1 121 ? 12.159 -20.067 -5.651 1.00 85.25 121 LYS A C 1
ATOM 1015 O O . LYS A 1 121 ? 12.764 -20.155 -6.715 1.00 85.25 121 LYS A O 1
ATOM 1020 N N . ILE A 1 122 ? 11.973 -21.098 -4.837 1.00 86.19 122 ILE A N 1
ATOM 1021 C CA . ILE A 1 122 ? 12.303 -22.480 -5.193 1.00 86.19 122 ILE A CA 1
ATOM 1022 C C . ILE A 1 122 ? 10.998 -23.243 -5.363 1.00 86.19 122 ILE A C 1
ATOM 1024 O O . ILE A 1 122 ? 10.126 -23.207 -4.495 1.00 86.19 122 ILE A O 1
ATOM 1028 N N . TRP A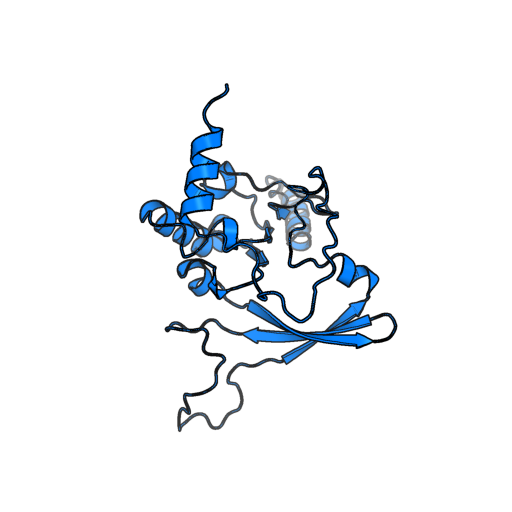 1 123 ? 10.860 -23.907 -6.501 1.00 88.19 123 TRP A N 1
ATOM 1029 C CA . TRP A 1 123 ? 9.694 -24.716 -6.814 1.00 88.19 123 TRP A CA 1
ATOM 1030 C C . TRP A 1 123 ? 9.869 -26.132 -6.253 1.00 88.19 123 TRP A C 1
ATOM 1032 O O . TRP A 1 123 ? 10.911 -26.748 -6.461 1.00 88.19 123 TRP A O 1
ATOM 1042 N N . PHE A 1 124 ? 8.853 -26.641 -5.557 1.00 86.19 124 PHE A N 1
ATOM 1043 C CA . PHE A 1 124 ? 8.763 -28.018 -5.066 1.00 86.19 124 PHE A CA 1
ATOM 1044 C C . PHE A 1 124 ? 7.406 -28.619 -5.465 1.00 86.19 124 PHE A C 1
ATOM 1046 O O . PHE A 1 124 ? 6.466 -27.881 -5.761 1.00 86.19 124 PHE A O 1
ATOM 1053 N N . PRO A 1 125 ? 7.229 -29.951 -5.445 1.00 86.94 125 PRO A N 1
ATOM 1054 C CA . PRO A 1 125 ? 5.909 -30.544 -5.633 1.00 86.94 125 PRO A CA 1
ATOM 1055 C C . PRO A 1 125 ? 4.881 -29.941 -4.654 1.00 86.94 125 PRO A C 1
ATOM 1057 O O . PRO A 1 125 ? 5.074 -29.949 -3.441 1.00 86.94 125 PRO A O 1
ATOM 1060 N N . PHE A 1 126 ? 3.787 -29.396 -5.199 1.00 87.25 126 PHE A N 1
ATOM 1061 C CA . PHE A 1 126 ? 2.658 -28.743 -4.503 1.00 87.25 126 PHE A CA 1
ATOM 1062 C C . PHE A 1 126 ? 2.916 -27.382 -3.819 1.00 87.25 126 PHE A C 1
ATOM 1064 O O . PHE A 1 126 ? 1.945 -26.642 -3.589 1.00 87.25 126 PHE A O 1
ATOM 1071 N N . PHE A 1 127 ? 4.166 -27.007 -3.538 1.00 89.19 127 PHE A N 1
ATOM 1072 C CA . PHE A 1 127 ? 4.520 -25.785 -2.806 1.00 89.19 127 PHE A CA 1
ATOM 1073 C C . PHE A 1 127 ? 5.693 -25.033 -3.442 1.00 89.19 127 PHE A C 1
ATOM 1075 O O . PHE A 1 127 ? 6.671 -25.622 -3.881 1.00 89.19 127 PHE A O 1
ATOM 1082 N N . ASN A 1 128 ? 5.638 -23.706 -3.390 1.00 86.81 128 ASN A N 1
ATOM 1083 C CA . ASN A 1 128 ? 6.800 -22.852 -3.582 1.00 86.81 128 ASN A CA 1
ATOM 1084 C C . ASN A 1 128 ? 7.409 -22.536 -2.212 1.00 86.81 128 ASN A C 1
ATOM 1086 O O . ASN A 1 128 ? 6.694 -22.136 -1.288 1.00 86.81 128 ASN A O 1
ATOM 1090 N N . VAL A 1 129 ? 8.727 -22.676 -2.096 1.00 86.50 129 VAL A N 1
ATOM 1091 C CA . VAL A 1 129 ? 9.502 -22.130 -0.980 1.00 86.50 129 VAL A CA 1
ATOM 1092 C C . VAL A 1 129 ? 9.942 -20.731 -1.376 1.00 86.50 129 VAL A C 1
ATOM 1094 O O . VAL A 1 129 ? 10.653 -20.549 -2.366 1.00 86.50 129 VAL A O 1
ATOM 1097 N N . ILE A 1 130 ? 9.510 -19.740 -0.607 1.00 87.00 130 ILE A N 1
ATOM 1098 C CA . ILE A 1 130 ? 9.813 -18.336 -0.868 1.00 87.00 130 ILE A CA 1
ATOM 1099 C C . ILE A 1 130 ? 10.730 -17.829 0.219 1.00 87.00 130 ILE A C 1
ATOM 1101 O O . ILE A 1 130 ? 10.353 -17.824 1.389 1.00 87.00 130 ILE A O 1
ATOM 1105 N N . PHE A 1 131 ? 11.918 -17.402 -0.188 1.00 81.19 131 PHE A N 1
ATOM 1106 C CA . PHE A 1 131 ? 12.881 -16.743 0.672 1.00 81.19 131 PHE A CA 1
ATOM 1107 C C . PHE A 1 131 ? 12.577 -15.252 0.675 1.00 81.19 131 PHE A C 1
ATOM 1109 O O . PHE A 1 131 ? 12.686 -14.572 -0.348 1.00 81.19 131 PHE A O 1
ATOM 1116 N N . LEU A 1 132 ? 12.165 -14.772 1.839 1.00 79.00 132 LEU A N 1
ATOM 1117 C CA . LEU A 1 132 ? 11.890 -13.382 2.132 1.00 79.00 132 LEU A CA 1
ATOM 1118 C C . LEU A 1 132 ? 13.080 -12.809 2.882 1.00 79.00 132 LEU A C 1
ATOM 1120 O O . LEU A 1 132 ? 13.585 -13.407 3.834 1.00 79.00 132 LEU A O 1
ATOM 1124 N N . ARG A 1 133 ? 13.484 -11.622 2.468 1.00 74.69 133 ARG A N 1
ATOM 1125 C CA . ARG A 1 133 ? 14.466 -10.814 3.160 1.00 74.69 133 ARG A CA 1
ATOM 1126 C C . ARG A 1 133 ? 13.744 -9.617 3.753 1.00 74.69 133 ARG A C 1
ATOM 1128 O O . ARG A 1 133 ? 13.166 -8.822 3.015 1.00 74.69 133 ARG A O 1
ATOM 1135 N N . GLU A 1 134 ? 13.742 -9.520 5.073 1.00 69.69 134 GLU A N 1
ATOM 1136 C CA . GLU A 1 134 ? 13.319 -8.298 5.750 1.00 69.69 134 GLU A CA 1
ATOM 1137 C C . GLU A 1 134 ? 14.469 -7.301 5.695 1.00 69.69 134 GLU A C 1
ATOM 1139 O O . GLU A 1 134 ? 15.602 -7.626 6.051 1.00 69.69 134 GLU A O 1
ATOM 1144 N N . ASN A 1 135 ? 14.172 -6.106 5.203 1.00 65.75 135 ASN A N 1
ATOM 1145 C CA . ASN A 1 135 ? 15.115 -5.006 5.161 1.00 65.75 135 ASN A CA 1
ATOM 1146 C C . ASN A 1 135 ? 14.501 -3.800 5.878 1.00 65.75 135 ASN A C 1
ATOM 1148 O O . ASN A 1 135 ? 13.307 -3.510 5.746 1.00 65.75 135 ASN A O 1
ATOM 1152 N N . LEU A 1 136 ? 15.354 -3.079 6.598 1.00 59.66 136 LEU A N 1
ATOM 1153 C CA . LEU A 1 136 ? 15.065 -1.744 7.106 1.00 59.66 136 LEU A CA 1
ATOM 1154 C C . LEU A 1 136 ? 15.563 -0.728 6.073 1.00 59.66 136 LEU A C 1
ATOM 1156 O O . LEU A 1 136 ? 16.629 -0.910 5.482 1.00 59.66 136 LEU A O 1
ATOM 1160 N N . LEU A 1 137 ? 14.776 0.315 5.811 1.00 55.56 137 LEU A N 1
ATOM 1161 C CA . LEU A 1 137 ? 15.217 1.433 4.977 1.00 55.56 137 LEU A CA 1
ATOM 1162 C C . LEU A 1 137 ? 16.036 2.372 5.862 1.00 55.56 137 LEU A C 1
ATOM 1164 O O . LEU A 1 137 ? 15.479 3.053 6.717 1.00 55.56 137 LEU A O 1
ATOM 1168 N N . VAL A 1 138 ? 17.357 2.361 5.684 1.00 47.78 138 VAL A N 1
ATOM 1169 C CA . VAL A 1 138 ? 18.268 3.307 6.340 1.00 47.78 138 VAL A CA 1
ATOM 1170 C C . VAL A 1 138 ? 18.382 4.554 5.466 1.00 47.78 138 VAL A C 1
ATOM 1172 O O . VAL A 1 138 ? 18.429 4.459 4.240 1.00 47.78 138 VAL A O 1
ATOM 1175 N N . ASP A 1 139 ? 18.362 5.721 6.105 1.00 44.59 139 ASP A N 1
ATOM 1176 C CA . ASP A 1 139 ? 18.447 7.022 5.450 1.00 44.59 139 ASP A CA 1
ATOM 1177 C C . ASP A 1 139 ? 19.835 7.225 4.822 1.00 44.59 139 ASP A C 1
ATOM 1179 O O . ASP A 1 139 ? 20.845 7.228 5.519 1.00 44.59 139 ASP A O 1
ATOM 1183 N N . GLY A 1 140 ? 19.885 7.394 3.502 1.00 42.16 140 GLY A N 1
ATOM 1184 C CA . GLY A 1 140 ? 21.129 7.570 2.753 1.00 42.16 140 GLY A CA 1
ATOM 1185 C C . GLY A 1 140 ? 21.009 6.944 1.373 1.00 42.16 140 GLY A C 1
ATOM 1186 O O . GLY A 1 140 ? 20.238 6.013 1.171 1.00 42.16 140 GLY A O 1
ATOM 1187 N N . GLU A 1 141 ? 21.684 7.518 0.391 1.00 40.69 141 GLU A N 1
ATOM 1188 C CA . GLU A 1 141 ? 21.568 7.147 -1.015 1.00 40.69 141 GLU A CA 1
ATOM 1189 C C . GLU A 1 141 ? 21.803 5.653 -1.266 1.00 40.69 141 GLU A C 1
ATOM 1191 O O . GLU A 1 141 ? 22.702 5.032 -0.705 1.00 40.69 141 GLU A O 1
ATOM 1196 N N . ASN A 1 142 ? 20.996 5.112 -2.180 1.00 38.62 142 ASN A N 1
ATOM 1197 C CA . ASN A 1 142 ? 20.898 3.701 -2.528 1.00 38.62 142 ASN A CA 1
ATOM 1198 C C . ASN A 1 142 ? 20.378 2.813 -1.397 1.00 38.62 142 ASN A C 1
ATOM 1200 O O . ASN A 1 142 ? 20.695 2.945 -0.225 1.00 38.62 142 ASN A O 1
ATOM 1204 N N . THR A 1 143 ? 19.553 1.847 -1.784 1.00 43.09 143 THR A N 1
ATOM 1205 C CA . THR A 1 143 ? 19.241 0.678 -0.971 1.00 43.09 143 THR A CA 1
ATOM 1206 C C . THR A 1 143 ? 20.547 -0.038 -0.626 1.00 43.09 143 THR A C 1
ATOM 1208 O O . THR A 1 143 ? 20.937 -0.978 -1.319 1.00 43.09 143 THR A O 1
ATOM 1211 N N . VAL A 1 144 ? 21.240 0.408 0.420 1.00 39.19 144 VAL A N 1
ATOM 1212 C CA . VAL A 1 144 ? 22.319 -0.351 1.030 1.00 39.19 144 VAL A CA 1
ATOM 1213 C C . VAL A 1 144 ? 21.620 -1.529 1.689 1.00 39.19 144 VAL A C 1
ATOM 1215 O O . VAL A 1 144 ? 21.070 -1.459 2.786 1.00 39.19 144 VAL A O 1
ATOM 1218 N N . ALA A 1 145 ? 21.569 -2.642 0.960 1.00 40.75 145 ALA A N 1
ATOM 1219 C CA . ALA A 1 145 ? 21.613 -3.936 1.604 1.00 40.75 145 ALA A CA 1
ATOM 1220 C C . ALA A 1 145 ? 22.760 -3.842 2.609 1.00 40.75 145 ALA A C 1
ATOM 1222 O O . ALA A 1 145 ? 23.880 -3.732 2.145 1.00 40.75 145 ALA A O 1
ATOM 1223 N N . VAL A 1 146 ? 22.466 -3.810 3.916 1.00 41.97 146 VAL A N 1
ATOM 1224 C CA . VAL A 1 146 ? 23.444 -3.686 5.013 1.00 41.97 146 VAL A CA 1
ATOM 1225 C C . VAL A 1 146 ? 24.639 -4.606 4.765 1.00 41.97 146 VAL A C 1
ATOM 1227 O O . VAL A 1 146 ? 24.617 -5.777 5.104 1.00 41.97 146 VAL A O 1
ATOM 1230 N N . ASP A 1 147 ? 25.636 -4.092 4.081 1.00 41.69 147 ASP A N 1
ATOM 1231 C CA . ASP A 1 147 ? 26.956 -4.622 3.805 1.00 41.69 147 ASP A CA 1
ATOM 1232 C C . ASP A 1 147 ? 27.745 -3.332 3.614 1.00 41.69 147 ASP A C 1
ATOM 1234 O O . ASP A 1 147 ? 27.293 -2.439 2.906 1.00 41.69 147 ASP A O 1
ATOM 1238 N N . THR A 1 148 ? 28.865 -3.217 4.318 1.00 40.00 148 THR A N 1
ATOM 1239 C CA . THR A 1 148 ? 29.729 -2.031 4.424 1.00 40.00 148 THR A CA 1
ATOM 1240 C C . THR A 1 148 ? 29.200 -0.884 5.289 1.00 40.00 148 THR A C 1
ATOM 1242 O O . THR A 1 148 ? 28.886 0.190 4.794 1.00 40.00 148 THR A O 1
ATOM 1245 N N . GLN A 1 149 ? 29.205 -1.078 6.607 1.00 35.22 149 GLN A N 1
ATOM 1246 C CA . GLN A 1 149 ? 30.050 -0.268 7.493 1.00 35.22 149 GLN A CA 1
ATOM 1247 C C . GLN A 1 149 ? 30.295 -1.080 8.767 1.00 35.22 149 GLN A C 1
ATOM 1249 O O . GLN A 1 149 ? 29.412 -1.280 9.591 1.00 35.22 149 GLN A O 1
ATOM 1254 N N . THR A 1 150 ? 31.489 -1.662 8.845 1.00 37.84 150 THR A N 1
ATOM 1255 C CA . THR A 1 150 ? 32.038 -2.261 10.060 1.00 37.84 150 THR A CA 1
ATOM 1256 C C . THR A 1 150 ? 32.177 -1.166 11.105 1.00 37.84 150 THR A C 1
ATOM 1258 O O . THR A 1 150 ? 33.115 -0.374 11.034 1.00 37.84 150 THR A O 1
ATOM 1261 N N . ASP A 1 151 ? 31.242 -1.131 12.049 1.00 33.50 151 ASP A N 1
ATOM 1262 C CA . ASP A 1 151 ? 31.409 -0.395 13.294 1.00 33.50 151 ASP A CA 1
ATOM 1263 C C . ASP A 1 151 ? 32.318 -1.235 14.217 1.00 33.50 151 ASP A C 1
ATOM 1265 O O . ASP A 1 151 ? 31.993 -2.398 14.483 1.00 33.50 151 ASP A O 1
ATOM 1269 N N . PRO A 1 152 ? 33.488 -0.739 14.667 1.00 40.03 152 PRO A N 1
ATOM 1270 C CA . PRO A 1 152 ? 34.474 -1.557 15.382 1.00 40.03 152 PRO A CA 1
ATOM 1271 C C . PRO A 1 152 ? 34.090 -1.941 16.820 1.00 40.03 152 PRO A C 1
ATOM 1273 O O . PRO A 1 152 ? 34.915 -2.540 17.510 1.00 40.03 152 PRO A O 1
ATOM 1276 N N . GLN A 1 153 ? 32.897 -1.578 17.305 1.00 33.69 153 GLN A N 1
ATOM 1277 C CA . GLN A 1 153 ? 32.519 -1.739 18.716 1.00 33.69 153 GLN A CA 1
ATOM 1278 C C . GLN A 1 153 ? 31.260 -2.565 19.001 1.00 33.69 153 GLN A C 1
ATOM 1280 O O . GLN A 1 153 ? 30.949 -2.747 20.173 1.00 33.69 153 GLN A O 1
ATOM 1285 N N . ASP A 1 154 ? 30.611 -3.163 18.000 1.00 33.09 154 ASP A N 1
ATOM 1286 C CA . ASP A 1 154 ? 29.476 -4.068 18.240 1.00 33.09 154 ASP A CA 1
ATOM 1287 C C . ASP A 1 154 ? 29.835 -5.527 17.937 1.00 33.09 154 ASP A C 1
ATOM 1289 O O . ASP A 1 154 ? 29.458 -6.135 16.934 1.00 33.09 154 ASP A O 1
ATOM 1293 N N . THR A 1 155 ? 30.561 -6.133 18.874 1.00 33.59 155 THR A N 1
ATOM 1294 C CA . THR A 1 155 ? 30.695 -7.587 19.029 1.00 33.59 155 THR A CA 1
ATOM 1295 C C . THR A 1 155 ? 29.433 -8.196 19.648 1.00 33.59 155 THR A C 1
ATOM 1297 O O . THR A 1 155 ? 29.511 -8.967 20.595 1.00 33.59 155 THR A O 1
ATOM 1300 N N . VAL A 1 156 ? 28.253 -7.901 19.097 1.00 32.84 156 VAL A N 1
ATOM 1301 C CA . VAL A 1 156 ? 27.045 -8.712 19.297 1.00 32.84 156 VAL A CA 1
ATOM 1302 C C . VAL A 1 156 ? 26.233 -8.697 18.003 1.00 32.84 156 VAL A C 1
ATOM 1304 O O . VAL A 1 156 ? 25.730 -7.682 17.538 1.00 32.84 156 VAL A O 1
ATOM 1307 N N . SER A 1 157 ? 26.127 -9.875 17.408 1.00 38.03 157 SER A N 1
ATOM 1308 C CA . SER A 1 157 ? 25.147 -10.272 16.404 1.00 38.03 157 SER A CA 1
ATOM 1309 C C . SER A 1 157 ? 23.776 -9.595 16.554 1.00 38.03 157 SER A C 1
ATOM 1311 O O . SER A 1 157 ? 22.992 -10.080 17.355 1.00 38.03 157 SER A O 1
ATOM 1313 N N . GLU A 1 158 ? 23.450 -8.555 15.773 1.00 33.53 158 GLU A N 1
ATOM 1314 C CA . GLU A 1 158 ? 22.048 -8.156 15.495 1.00 33.53 158 GLU A CA 1
ATOM 1315 C C . GLU A 1 158 ? 21.876 -7.079 14.393 1.00 33.53 158 GLU A C 1
ATOM 1317 O O . GLU A 1 158 ? 20.879 -6.367 14.331 1.00 33.53 158 GLU A O 1
ATOM 1322 N N . GLY A 1 159 ? 22.788 -7.025 13.417 1.00 35.88 159 GLY A N 1
ATOM 1323 C CA . GLY A 1 159 ? 22.700 -6.169 12.220 1.00 35.88 159 GLY A CA 1
ATOM 1324 C C . GLY A 1 159 ? 21.771 -6.685 11.103 1.00 35.88 159 GLY A C 1
ATOM 1325 O O . GLY A 1 159 ? 22.171 -6.785 9.947 1.00 35.88 159 GLY A O 1
ATOM 1326 N N . GLY A 1 160 ? 20.534 -7.060 11.445 1.00 40.62 160 GLY A N 1
ATOM 1327 C CA . GLY A 1 160 ? 19.342 -6.777 10.628 1.00 40.62 160 GLY A CA 1
ATOM 1328 C C . GLY A 1 160 ? 19.060 -7.472 9.282 1.00 40.62 160 GLY A C 1
ATOM 1329 O O . GLY A 1 160 ? 18.186 -6.982 8.574 1.00 40.62 160 GLY A O 1
ATOM 1330 N N . LYS A 1 161 ? 19.688 -8.590 8.886 1.00 52.12 161 LYS A N 1
ATOM 1331 C CA . LYS A 1 161 ? 19.185 -9.414 7.753 1.00 52.12 161 LYS A CA 1
ATOM 1332 C C . LYS A 1 161 ? 18.463 -10.657 8.267 1.00 52.12 161 LYS A C 1
ATOM 1334 O O . LYS A 1 161 ? 19.033 -11.747 8.298 1.00 52.12 161 LYS A O 1
ATOM 1339 N N . LYS A 1 162 ? 17.194 -10.518 8.660 1.00 60.59 162 LYS A N 1
ATOM 1340 C CA . LYS A 1 162 ? 16.371 -11.693 8.977 1.00 60.59 162 LYS A CA 1
ATOM 1341 C C . LYS A 1 162 ? 15.884 -12.328 7.677 1.00 60.59 162 LYS A C 1
ATOM 1343 O O . LYS A 1 162 ? 15.048 -11.782 6.955 1.00 60.59 162 LYS A O 1
ATOM 1348 N N . TRP A 1 163 ? 16.460 -13.484 7.371 1.00 67.62 163 TRP A N 1
ATOM 1349 C CA . TRP A 1 163 ? 15.986 -14.353 6.306 1.00 67.62 163 TRP A CA 1
ATOM 1350 C C . TRP A 1 163 ? 14.841 -15.199 6.834 1.00 67.62 163 TRP A C 1
ATOM 1352 O O . TRP A 1 163 ? 14.985 -15.937 7.807 1.00 67.62 163 TRP A O 1
ATOM 1362 N N . TYR A 1 164 ? 13.706 -15.115 6.159 1.00 78.62 164 TYR A N 1
ATOM 1363 C CA . TYR A 1 164 ? 12.572 -15.979 6.419 1.00 78.62 164 TYR A CA 1
ATOM 1364 C C . TYR A 1 164 ? 12.333 -16.841 5.200 1.00 78.62 164 TYR A C 1
ATOM 1366 O O . TYR A 1 164 ? 12.509 -16.402 4.066 1.00 78.62 164 TYR A O 1
ATOM 1374 N N . PHE A 1 165 ? 11.850 -18.054 5.424 1.00 81.19 165 PHE A N 1
ATOM 1375 C CA . PHE A 1 165 ? 11.207 -18.803 4.363 1.00 81.19 165 PHE A CA 1
ATOM 1376 C C . PHE A 1 165 ? 9.724 -18.978 4.678 1.00 81.19 165 PHE A C 1
ATOM 1378 O O . PHE A 1 165 ? 9.291 -19.074 5.835 1.00 81.19 165 PHE A O 1
ATOM 1385 N N . ARG A 1 166 ? 8.917 -18.980 3.621 1.00 82.25 166 ARG A N 1
ATOM 1386 C CA . ARG A 1 166 ? 7.494 -19.297 3.677 1.00 82.25 166 ARG A CA 1
ATOM 1387 C C . ARG A 1 166 ? 7.188 -20.359 2.639 1.00 82.25 166 ARG A C 1
ATOM 1389 O O . ARG A 1 166 ? 7.578 -20.244 1.481 1.00 82.25 166 ARG A O 1
ATOM 1396 N N . LEU A 1 167 ? 6.476 -21.388 3.079 1.00 85.75 167 LEU A N 1
ATOM 1397 C CA . LEU A 1 167 ? 5.888 -22.389 2.203 1.00 85.75 167 LEU A CA 1
ATOM 1398 C C . LEU A 1 167 ? 4.539 -21.867 1.725 1.00 85.75 167 LEU A C 1
ATOM 1400 O O . LEU A 1 167 ? 3.638 -21.627 2.528 1.00 85.75 167 LEU A O 1
ATOM 1404 N N . ILE A 1 168 ? 4.402 -21.682 0.417 1.00 83.62 168 ILE A N 1
ATOM 1405 C CA . ILE A 1 168 ? 3.169 -21.200 -0.200 1.00 83.62 168 ILE A CA 1
ATOM 1406 C C . ILE A 1 168 ? 2.714 -22.232 -1.220 1.00 83.62 168 ILE A C 1
ATOM 1408 O O . ILE A 1 168 ? 3.422 -22.561 -2.167 1.00 83.62 168 ILE A O 1
ATOM 1412 N N . ARG A 1 169 ? 1.500 -22.754 -1.042 1.00 84.69 169 ARG A N 1
ATOM 1413 C CA . ARG A 1 169 ? 0.917 -23.736 -1.961 1.00 84.69 169 ARG A CA 1
ATOM 1414 C C . ARG A 1 169 ? 0.788 -23.137 -3.365 1.00 84.69 169 ARG A C 1
ATOM 1416 O O . ARG A 1 169 ? 0.358 -21.991 -3.501 1.00 84.69 169 ARG A O 1
ATOM 1423 N N . HIS A 1 170 ? 1.057 -23.917 -4.415 1.00 81.56 170 HIS A N 1
ATOM 1424 C CA . HIS A 1 170 ? 0.994 -23.435 -5.809 1.00 81.56 170 HIS A CA 1
ATOM 1425 C C . HIS A 1 170 ? -0.332 -22.753 -6.157 1.00 81.56 170 HIS A C 1
ATOM 1427 O O . HIS A 1 170 ? -0.343 -21.728 -6.831 1.00 81.56 170 HIS A O 1
ATOM 1433 N N . LYS A 1 171 ? -1.449 -23.291 -5.649 1.00 80.50 171 LYS A N 1
ATOM 1434 C CA . LYS A 1 171 ? -2.787 -22.713 -5.833 1.00 80.50 171 LYS A CA 1
ATOM 1435 C C . LYS A 1 171 ? -2.864 -21.264 -5.347 1.00 80.50 171 LYS A C 1
ATOM 1437 O O . LYS A 1 171 ? -3.567 -20.482 -5.961 1.00 80.50 171 LYS A O 1
ATOM 1442 N N . TRP A 1 172 ? -2.190 -20.924 -4.251 1.00 77.75 172 TRP A N 1
ATOM 1443 C CA . TRP A 1 172 ? -2.214 -19.576 -3.679 1.00 77.75 172 TRP A CA 1
ATOM 1444 C C . TRP A 1 172 ? -1.206 -18.659 -4.351 1.00 77.75 172 TRP A C 1
ATOM 1446 O O . TRP A 1 172 ? -1.534 -17.513 -4.622 1.00 77.75 172 TRP A O 1
ATOM 1456 N N . TRP A 1 173 ? -0.027 -19.185 -4.693 1.00 73.88 173 TRP A N 1
ATOM 1457 C CA . TRP A 1 173 ? 0.985 -18.425 -5.423 1.00 73.88 173 TRP A CA 1
ATOM 1458 C C . TRP A 1 173 ? 0.484 -17.924 -6.780 1.00 73.88 173 TRP A C 1
ATOM 1460 O O . TRP A 1 173 ? 0.791 -16.806 -7.147 1.00 73.88 173 TRP A O 1
ATOM 1470 N N . LYS A 1 174 ? -0.342 -18.702 -7.494 1.00 64.25 174 LYS A N 1
ATOM 1471 C CA . LYS A 1 174 ? -0.976 -18.255 -8.750 1.00 64.25 174 LYS A CA 1
ATOM 1472 C C . LYS A 1 174 ? -1.864 -17.010 -8.603 1.00 64.25 174 LYS A C 1
ATOM 1474 O O . LYS A 1 174 ? -2.191 -16.406 -9.611 1.00 64.25 174 LYS A O 1
ATOM 1479 N N . PHE A 1 175 ? -2.307 -16.685 -7.388 1.00 60.72 175 PHE A N 1
ATOM 1480 C CA . PHE A 1 175 ? -3.077 -15.470 -7.103 1.00 60.72 175 PHE A CA 1
ATOM 1481 C C . PHE A 1 175 ? -2.216 -14.347 -6.524 1.00 60.72 175 PHE A C 1
ATOM 1483 O O . PHE A 1 175 ? -2.727 -13.249 -6.336 1.00 60.72 175 PHE A O 1
ATOM 1490 N N . TYR A 1 176 ? -0.961 -14.637 -6.168 1.00 57.47 176 TYR A N 1
ATOM 1491 C CA . TYR A 1 176 ? -0.001 -13.600 -5.841 1.00 57.47 176 TYR A CA 1
ATOM 1492 C C . TYR A 1 176 ? 0.575 -13.104 -7.152 1.00 57.47 176 TYR A C 1
ATOM 1494 O O . TYR A 1 176 ? 1.244 -13.853 -7.866 1.00 57.47 176 TYR A O 1
ATOM 1502 N N . ASP A 1 177 ? 0.279 -11.855 -7.453 1.00 54.94 177 ASP A N 1
ATOM 1503 C CA . ASP A 1 177 ? 0.671 -11.247 -8.697 1.00 54.94 177 ASP A CA 1
ATOM 1504 C C . ASP A 1 177 ? 1.295 -9.896 -8.408 1.00 54.94 177 ASP A C 1
ATOM 1506 O O . ASP A 1 177 ? 0.623 -8.962 -7.977 1.00 54.94 177 ASP A O 1
ATOM 1510 N N . GLN A 1 178 ? 2.612 -9.835 -8.585 1.00 50.91 178 GLN A N 1
ATOM 1511 C CA . GLN A 1 178 ? 3.348 -8.574 -8.511 1.00 50.91 178 GLN A CA 1
ATOM 1512 C C . GLN A 1 178 ? 3.027 -7.680 -9.702 1.00 50.91 178 GLN A C 1
ATOM 1514 O O . GLN A 1 178 ? 3.259 -6.479 -9.648 1.00 50.91 178 GLN A O 1
ATOM 1519 N N . TYR A 1 179 ? 2.512 -8.271 -10.775 1.00 50.56 179 TYR A N 1
ATOM 1520 C CA . TYR A 1 179 ? 2.041 -7.559 -11.934 1.00 50.56 179 TYR A CA 1
ATOM 1521 C C . TYR A 1 179 ? 0.544 -7.403 -11.725 1.00 50.56 179 TYR A C 1
ATOM 1523 O O . TYR A 1 179 ? -0.185 -8.379 -11.680 1.00 50.56 179 TYR A O 1
ATOM 1531 N N . ALA A 1 180 ? 0.026 -6.195 -11.553 1.00 50.38 180 ALA A N 1
ATOM 1532 C CA . ALA A 1 180 ? -1.405 -6.031 -11.762 1.00 50.38 180 ALA A CA 1
ATOM 1533 C C . ALA A 1 180 ? -1.664 -6.367 -13.244 1.00 50.38 180 ALA A C 1
ATOM 1535 O O . ALA A 1 180 ? -1.449 -5.491 -14.081 1.00 50.38 180 ALA A O 1
ATOM 1536 N N . TYR A 1 181 ? -2.018 -7.619 -13.600 1.00 47.50 181 TYR A N 1
ATOM 1537 C CA . TYR A 1 181 ? -2.375 -7.936 -14.988 1.00 47.50 181 TYR A CA 1
ATOM 1538 C C . TYR A 1 181 ? -3.508 -6.998 -15.365 1.00 47.50 181 TYR A C 1
ATOM 1540 O O . TYR A 1 181 ? -4.607 -7.039 -14.806 1.00 47.50 181 TYR A O 1
ATOM 1548 N N . SER A 1 182 ? -3.174 -6.086 -16.261 1.00 50.41 182 SER A N 1
ATOM 1549 C CA . SER A 1 182 ? -4.092 -5.097 -16.752 1.00 50.41 182 SER A CA 1
ATOM 1550 C C . SER A 1 182 ? -4.692 -5.645 -18.026 1.00 50.41 182 SER A C 1
ATOM 1552 O O . SER A 1 182 ? -3.960 -5.915 -18.974 1.00 50.41 182 SER A O 1
ATOM 1554 N N . SER A 1 183 ? -6.016 -5.746 -18.071 1.00 56.25 183 SER A N 1
ATOM 1555 C CA . SER A 1 183 ? -6.740 -6.095 -19.293 1.00 56.25 183 SER A CA 1
ATOM 1556 C C . SER A 1 183 ? -6.731 -4.965 -20.330 1.00 56.25 183 SER A C 1
ATOM 1558 O O . SER A 1 183 ? -7.500 -5.011 -21.280 1.00 56.25 183 SER A O 1
ATOM 1560 N N . LEU A 1 184 ? -5.899 -3.929 -20.135 1.00 53.66 184 LEU A N 1
ATOM 1561 C CA . LEU A 1 184 ? -5.751 -2.762 -21.014 1.00 53.66 184 LEU 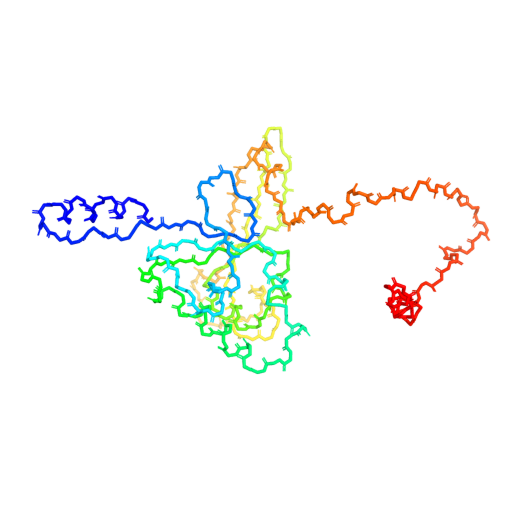A CA 1
ATOM 1562 C C . LEU A 1 184 ? -5.440 -3.126 -22.467 1.00 53.66 184 LEU A C 1
ATOM 1564 O O . LEU A 1 184 ? -5.617 -2.285 -23.341 1.00 53.66 184 LEU A O 1
ATOM 1568 N N . THR A 1 185 ? -4.885 -4.313 -22.698 1.00 64.56 185 THR A N 1
ATOM 1569 C CA . THR A 1 185 ? -4.464 -4.768 -24.023 1.00 64.56 185 THR A CA 1
ATOM 1570 C C . THR A 1 185 ? -5.068 -6.113 -24.404 1.00 64.56 185 THR A C 1
ATOM 1572 O O . THR A 1 185 ? -4.683 -6.666 -25.428 1.00 64.56 185 THR A O 1
ATOM 1575 N N . ASP A 1 186 ? -5.972 -6.663 -23.589 1.00 73.25 186 ASP A N 1
ATOM 1576 C CA . ASP A 1 186 ? -6.551 -7.993 -23.830 1.00 73.25 186 ASP A CA 1
ATOM 1577 C C . ASP A 1 186 ? -7.511 -7.989 -25.030 1.00 73.25 186 ASP A C 1
ATOM 1579 O O . ASP A 1 186 ? -7.737 -9.020 -25.658 1.00 73.25 186 ASP A O 1
ATOM 1583 N N . ASP A 1 187 ? -8.073 -6.825 -25.350 1.00 75.88 187 ASP A N 1
ATOM 1584 C CA . ASP A 1 187 ? -8.929 -6.560 -26.503 1.00 75.88 187 ASP A CA 1
ATOM 1585 C C . ASP A 1 187 ? -8.142 -6.207 -27.777 1.00 75.88 187 ASP A C 1
ATOM 1587 O O . ASP A 1 187 ? -8.715 -6.189 -28.871 1.00 75.88 187 ASP A O 1
ATOM 1591 N N . LEU A 1 188 ? -6.835 -5.944 -27.664 1.00 78.00 188 LEU A N 1
ATOM 1592 C CA . LEU A 1 188 ? -6.003 -5.605 -28.814 1.00 78.00 188 LEU A CA 1
ATOM 1593 C C . LEU A 1 188 ? -5.645 -6.864 -29.622 1.00 78.00 188 LEU A C 1
ATOM 1595 O O . LEU A 1 188 ? -5.357 -7.916 -29.047 1.00 78.00 188 LEU A O 1
ATOM 1599 N N . PRO A 1 189 ? -5.614 -6.776 -30.965 1.00 76.75 189 PRO A N 1
ATOM 1600 C CA . PRO A 1 189 ? -5.208 -7.900 -31.797 1.00 76.75 189 PRO A CA 1
ATOM 1601 C C . PRO A 1 189 ? -3.754 -8.289 -31.502 1.00 76.75 189 PRO A C 1
ATOM 1603 O O . PRO A 1 189 ? -2.862 -7.438 -31.457 1.00 76.75 189 PRO A O 1
ATOM 1606 N N . VAL A 1 190 ? -3.509 -9.589 -31.331 1.00 78.62 190 VAL A N 1
ATOM 1607 C CA . VAL A 1 190 ? -2.159 -10.125 -31.133 1.00 78.62 190 VAL A CA 1
ATOM 1608 C C . VAL A 1 190 ? -1.385 -10.017 -32.447 1.00 78.62 190 VAL A C 1
ATOM 1610 O O . VAL A 1 190 ? -1.851 -10.448 -33.502 1.00 78.62 190 VAL A O 1
ATOM 1613 N N . ALA A 1 191 ? -0.194 -9.421 -32.397 1.00 75.62 191 ALA A N 1
ATOM 1614 C CA . ALA A 1 191 ? 0.698 -9.355 -33.547 1.00 75.62 191 ALA A CA 1
ATOM 1615 C C . ALA A 1 191 ? 1.344 -10.733 -33.790 1.00 75.62 191 ALA A C 1
ATOM 1617 O O . ALA A 1 191 ? 2.433 -11.016 -33.295 1.00 75.62 191 ALA A O 1
ATOM 1618 N N . ASP A 1 192 ? 0.666 -11.585 -34.560 1.00 70.00 192 ASP A N 1
ATOM 1619 C CA . ASP A 1 192 ? 1.087 -12.963 -34.868 1.00 70.00 192 ASP A CA 1
ATOM 1620 C C . ASP A 1 192 ? 2.101 -13.071 -36.028 1.00 70.00 192 ASP A C 1
ATOM 1622 O O . ASP A 1 192 ? 2.388 -14.167 -36.520 1.00 70.00 192 ASP A O 1
ATOM 1626 N N . GLU A 1 193 ? 2.676 -11.957 -36.498 1.00 73.25 193 GLU A N 1
ATOM 1627 C CA . GLU A 1 193 ? 3.690 -11.982 -37.559 1.00 73.25 193 GLU A CA 1
ATOM 1628 C C . GLU A 1 193 ? 5.001 -12.632 -37.077 1.00 73.25 193 GLU A C 1
ATOM 1630 O O . GLU A 1 193 ? 5.943 -11.981 -36.618 1.00 73.25 193 GLU A O 1
ATOM 1635 N N . ILE A 1 194 ? 5.098 -13.953 -37.236 1.00 67.75 194 ILE A N 1
ATOM 1636 C CA . ILE A 1 194 ? 6.326 -14.711 -36.993 1.00 67.75 194 ILE A CA 1
ATOM 1637 C C . ILE A 1 194 ? 7.234 -14.590 -38.217 1.00 67.75 194 ILE A C 1
ATOM 1639 O O . ILE A 1 194 ? 7.163 -15.353 -39.183 1.00 67.75 194 ILE A O 1
ATOM 1643 N N . ILE A 1 195 ? 8.150 -13.634 -38.157 1.00 69.31 195 ILE A N 1
ATOM 1644 C CA . ILE A 1 195 ? 9.172 -13.447 -39.181 1.00 69.31 195 ILE A CA 1
ATOM 1645 C C . ILE A 1 195 ? 10.342 -14.408 -38.914 1.00 69.31 195 ILE A C 1
ATOM 1647 O O . ILE A 1 195 ? 11.147 -14.193 -38.008 1.00 69.31 195 ILE A O 1
ATOM 1651 N N . LYS A 1 196 ? 10.496 -15.453 -39.738 1.00 64.44 196 LYS A N 1
ATOM 1652 C CA . LYS A 1 196 ? 11.689 -16.321 -39.699 1.00 64.44 196 LYS A CA 1
ATOM 1653 C C . LYS A 1 196 ? 12.913 -15.553 -40.219 1.00 64.44 196 LYS A C 1
ATOM 1655 O O . LYS A 1 196 ? 12.941 -15.118 -41.371 1.00 64.44 196 LYS A O 1
ATOM 1660 N N . GLY A 1 197 ? 13.912 -15.351 -39.359 1.00 61.19 197 GLY A N 1
ATOM 1661 C CA . GLY A 1 197 ? 15.150 -14.646 -39.704 1.00 61.19 197 GLY A CA 1
ATOM 1662 C C . GLY A 1 197 ? 16.000 -15.401 -40.734 1.00 61.19 197 GLY A C 1
ATOM 1663 O O . GLY A 1 197 ? 16.016 -16.630 -40.743 1.00 61.19 197 GLY A O 1
ATOM 1664 N N . LYS A 1 198 ? 16.725 -14.665 -41.588 1.00 66.12 198 LYS A N 1
ATOM 1665 C CA . LYS A 1 198 ? 17.808 -15.207 -42.430 1.00 66.12 198 LYS A CA 1
ATOM 1666 C C . LYS A 1 198 ? 19.165 -14.908 -41.761 1.00 66.12 198 LYS A C 1
ATOM 1668 O O . LYS A 1 198 ? 19.290 -13.810 -41.210 1.00 66.12 198 LYS A O 1
ATOM 1673 N N . PRO A 1 199 ? 20.160 -15.819 -41.821 1.00 60.47 199 PRO A N 1
ATOM 1674 C CA . PRO A 1 199 ? 21.458 -15.664 -41.146 1.00 60.47 199 PRO A CA 1
ATOM 1675 C C . PRO A 1 199 ? 22.184 -14.353 -41.481 1.00 60.47 199 PRO A C 1
ATOM 1677 O O . PRO A 1 199 ? 22.821 -13.766 -40.613 1.00 60.47 199 PRO A O 1
ATOM 1680 N N . ASP A 1 200 ? 22.005 -13.862 -42.709 1.00 63.75 200 ASP A N 1
ATOM 1681 C CA . ASP A 1 200 ? 22.741 -12.711 -43.250 1.00 63.75 200 ASP A CA 1
ATOM 1682 C C . ASP A 1 200 ? 21.998 -11.373 -43.082 1.00 63.75 200 ASP A C 1
ATOM 1684 O O . ASP A 1 200 ? 22.393 -10.352 -43.641 1.00 63.75 200 ASP A O 1
ATOM 1688 N N . SER A 1 201 ? 20.884 -11.359 -42.342 1.00 62.16 201 SER A N 1
ATOM 1689 C CA . SER A 1 201 ? 20.112 -10.133 -42.106 1.00 62.16 201 SER A CA 1
ATOM 1690 C C . SER A 1 201 ? 20.555 -9.409 -40.832 1.00 62.16 201 SER A C 1
ATOM 1692 O O . SER A 1 201 ? 20.854 -10.029 -39.811 1.00 62.16 201 SER A O 1
ATOM 1694 N N . LEU A 1 202 ? 20.582 -8.071 -40.883 1.00 59.03 202 LEU A N 1
ATOM 1695 C CA . LEU A 1 202 ? 20.815 -7.223 -39.712 1.00 59.03 202 LEU A CA 1
ATOM 1696 C C . LEU A 1 202 ? 19.848 -7.606 -38.579 1.00 59.03 202 LEU A C 1
ATOM 1698 O O . LEU A 1 202 ? 18.646 -7.751 -38.800 1.00 59.03 202 LEU A O 1
ATOM 1702 N N . LYS A 1 203 ? 20.369 -7.714 -37.347 1.00 58.00 203 LYS A N 1
ATOM 1703 C CA . LYS A 1 203 ? 19.600 -8.110 -36.148 1.00 58.00 203 LYS A CA 1
ATOM 1704 C C . LYS A 1 203 ? 18.429 -7.169 -35.823 1.00 58.00 203 LYS A C 1
ATOM 1706 O O . LYS A 1 203 ? 17.547 -7.545 -35.059 1.00 58.00 203 LYS A O 1
ATOM 1711 N N . VAL A 1 204 ? 18.418 -5.957 -36.383 1.00 55.97 204 VAL A N 1
ATOM 1712 C CA . VAL A 1 204 ? 17.394 -4.930 -36.157 1.00 55.97 204 VAL A CA 1
ATOM 1713 C C . VAL A 1 204 ? 16.875 -4.441 -37.508 1.00 55.97 204 VAL A C 1
ATOM 1715 O O . VAL A 1 204 ? 17.628 -3.855 -38.281 1.00 55.97 204 VAL A O 1
ATOM 1718 N N . ARG A 1 205 ? 15.588 -4.686 -37.793 1.00 60.25 205 ARG A N 1
ATOM 1719 C CA . ARG A 1 205 ? 14.938 -4.274 -39.053 1.00 60.25 205 ARG A CA 1
ATOM 1720 C C . ARG A 1 205 ? 14.491 -2.816 -39.047 1.00 60.25 205 ARG A C 1
ATOM 1722 O O . ARG A 1 205 ? 14.623 -2.133 -40.053 1.00 60.25 205 ARG A O 1
ATOM 1729 N N . PHE A 1 206 ? 13.993 -2.342 -37.909 1.00 61.31 206 PHE A N 1
ATOM 1730 C CA . PHE A 1 206 ? 13.532 -0.971 -37.729 1.00 61.31 206 PHE A CA 1
ATOM 1731 C C . PHE A 1 206 ? 13.933 -0.493 -36.341 1.00 61.31 206 PHE A C 1
ATOM 1733 O O . PHE A 1 206 ? 13.750 -1.203 -35.353 1.00 61.31 206 PHE A O 1
ATOM 1740 N N . LEU A 1 207 ? 14.494 0.711 -36.270 1.00 65.00 207 LEU A N 1
ATOM 1741 C CA . LEU A 1 207 ? 14.869 1.333 -35.011 1.00 65.00 207 LEU A CA 1
ATOM 1742 C C . LEU A 1 207 ? 13.755 2.302 -34.610 1.00 65.00 207 LEU A C 1
ATOM 1744 O O . LEU A 1 207 ? 13.649 3.394 -35.169 1.00 65.00 207 LEU A O 1
ATOM 1748 N N . VAL A 1 208 ? 12.906 1.893 -33.668 1.00 61.53 208 VAL A N 1
ATOM 1749 C CA . VAL A 1 208 ? 11.859 2.764 -33.122 1.00 61.53 208 VAL A CA 1
ATOM 1750 C C . VAL A 1 208 ? 12.523 3.769 -32.185 1.00 61.53 208 VAL A C 1
ATOM 1752 O O . VAL A 1 208 ? 13.057 3.400 -31.141 1.00 61.53 208 VAL A O 1
ATOM 1755 N N . ARG A 1 209 ? 12.536 5.050 -32.565 1.00 64.19 209 ARG A N 1
ATOM 1756 C CA . ARG A 1 209 ? 13.113 6.128 -31.744 1.00 64.19 209 ARG A CA 1
ATOM 1757 C C . ARG A 1 209 ? 12.002 6.827 -30.973 1.00 64.19 209 ARG A C 1
ATOM 1759 O O . ARG A 1 209 ? 10.908 7.004 -31.499 1.00 64.19 209 ARG A O 1
ATOM 1766 N N . CYS A 1 210 ? 12.302 7.343 -29.780 1.00 60.72 210 CYS A N 1
ATOM 1767 C CA . CYS A 1 210 ? 11.320 8.053 -28.947 1.00 60.72 210 CYS A CA 1
ATOM 1768 C C . CYS A 1 210 ? 10.594 9.192 -29.686 1.00 60.72 210 CYS A C 1
ATOM 1770 O O . CYS A 1 210 ? 9.404 9.401 -29.478 1.00 60.72 210 CYS A O 1
ATOM 1772 N N . LYS A 1 211 ? 11.280 9.896 -30.599 1.00 71.50 211 LYS A N 1
ATOM 1773 C CA . LYS A 1 211 ? 10.678 10.952 -31.433 1.00 71.50 211 LYS A CA 1
ATOM 1774 C C . LYS A 1 211 ? 9.588 10.445 -32.385 1.00 71.50 211 LYS A C 1
ATOM 1776 O O . LYS A 1 211 ? 8.659 11.187 -32.688 1.00 71.50 211 LYS A O 1
ATOM 1781 N N . ASP A 1 212 ? 9.707 9.203 -32.848 1.00 73.38 212 ASP A N 1
ATOM 1782 C CA . ASP A 1 212 ? 8.758 8.582 -33.771 1.00 73.38 212 ASP A CA 1
ATOM 1783 C C . ASP A 1 212 ? 7.481 8.168 -32.999 1.00 73.38 212 ASP A C 1
ATOM 1785 O O . ASP A 1 212 ? 6.372 8.364 -33.490 1.00 73.38 212 ASP A O 1
ATOM 1789 N N . VAL A 1 2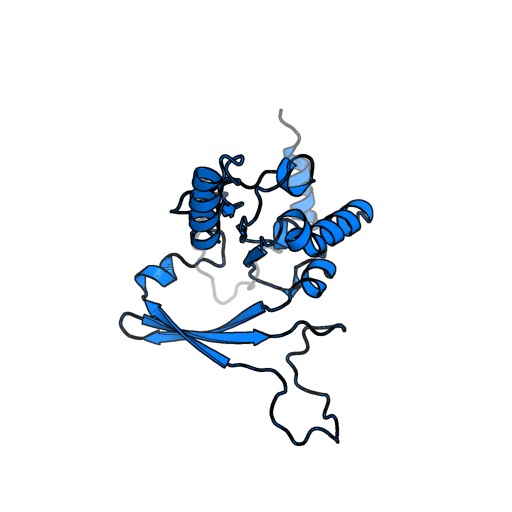13 ? 7.623 7.745 -31.733 1.00 68.25 213 VAL A N 1
ATOM 1790 C CA . VAL A 1 213 ? 6.507 7.464 -30.801 1.00 68.25 213 VAL A CA 1
ATOM 1791 C C . VAL A 1 213 ? 5.757 8.740 -30.398 1.00 68.25 213 VAL A C 1
ATOM 1793 O O . VAL A 1 213 ? 4.529 8.782 -30.431 1.00 68.25 213 VAL A O 1
ATOM 1796 N N . LEU A 1 214 ? 6.487 9.810 -30.065 1.00 64.25 214 LEU A N 1
ATOM 1797 C CA . LEU A 1 214 ? 5.908 11.101 -29.665 1.00 64.25 214 LEU A CA 1
ATOM 1798 C C . LEU A 1 214 ? 5.042 11.713 -30.778 1.00 64.25 214 LEU A C 1
ATOM 1800 O O . LEU A 1 214 ? 3.950 12.209 -30.510 1.00 64.25 214 LEU A O 1
ATOM 1804 N N . LYS A 1 215 ? 5.493 11.614 -32.037 1.00 74.25 215 LYS A N 1
ATOM 1805 C CA . LYS A 1 215 ? 4.716 12.045 -33.210 1.00 74.25 215 LYS A CA 1
ATOM 1806 C C . LYS A 1 215 ? 3.443 11.223 -33.414 1.00 74.25 215 LYS A C 1
ATOM 1808 O O . LYS A 1 215 ? 2.416 11.802 -33.754 1.00 74.25 215 LYS A O 1
ATOM 1813 N N . ALA A 1 216 ? 3.495 9.907 -33.204 1.00 71.38 216 ALA A N 1
ATOM 1814 C CA . ALA A 1 216 ? 2.326 9.038 -33.343 1.00 71.38 216 ALA A CA 1
ATOM 1815 C C . ALA A 1 216 ? 1.237 9.373 -32.308 1.00 71.38 216 ALA A C 1
ATOM 1817 O O . ALA A 1 216 ? 0.070 9.512 -32.666 1.00 71.38 216 ALA A O 1
ATOM 1818 N N . LEU A 1 217 ? 1.627 9.605 -31.050 1.00 66.88 217 LEU A N 1
ATOM 1819 C CA . LEU A 1 217 ? 0.701 10.002 -29.981 1.00 66.88 217 LEU A CA 1
ATOM 1820 C C . LEU A 1 217 ? 0.089 11.393 -30.215 1.00 66.88 217 LEU A C 1
ATOM 1822 O O . LEU A 1 217 ? -1.084 11.607 -29.927 1.00 66.88 217 LEU A O 1
ATOM 1826 N N . GLN A 1 218 ? 0.853 12.330 -30.783 1.00 70.56 218 GLN A N 1
ATOM 1827 C CA . GLN A 1 218 ? 0.356 13.667 -31.138 1.00 70.56 218 GLN A CA 1
ATOM 1828 C C . GLN A 1 218 ? -0.539 13.666 -32.389 1.00 70.56 218 GLN A C 1
ATOM 1830 O O . GLN A 1 218 ? -1.408 14.526 -32.526 1.00 70.56 218 GLN A O 1
ATOM 1835 N N . GLY A 1 219 ? -0.348 12.704 -33.297 1.00 55.69 219 GLY A N 1
ATOM 1836 C CA . GLY A 1 219 ? -1.155 12.536 -34.508 1.00 55.69 219 GLY A CA 1
ATOM 1837 C C . GLY A 1 219 ? -2.538 11.915 -34.273 1.00 55.69 219 GLY A C 1
ATOM 1838 O O . GLY A 1 219 ? -3.413 12.079 -35.116 1.00 55.69 219 GLY A O 1
ATOM 1839 N N . GLY A 1 220 ? -2.760 11.259 -33.127 1.00 47.22 220 GLY A N 1
ATOM 1840 C CA . GLY A 1 220 ? -4.036 10.630 -32.754 1.00 47.22 220 GLY A CA 1
ATOM 1841 C C . GLY A 1 220 ? -5.127 11.580 -32.237 1.00 47.22 220 GLY A C 1
ATOM 1842 O O . GLY A 1 220 ? -6.247 11.141 -32.016 1.00 47.22 220 GLY A O 1
ATOM 1843 N N . SER A 1 221 ? -4.839 12.878 -32.067 1.00 42.72 221 SER A N 1
ATOM 1844 C CA . SER A 1 221 ? -5.813 13.890 -31.607 1.00 42.72 221 SER A CA 1
ATOM 1845 C C . SER A 1 221 ? -6.437 14.710 -32.748 1.00 42.72 221 SER A C 1
ATOM 1847 O O . SER A 1 221 ? -6.885 15.839 -32.538 1.00 42.72 221 SER A O 1
ATOM 1849 N N . LYS A 1 222 ? -6.455 14.173 -33.972 1.00 42.53 222 LYS A N 1
ATOM 1850 C CA . LYS A 1 222 ? -7.213 14.726 -35.102 1.00 42.53 222 LYS A CA 1
ATOM 1851 C C . LYS A 1 222 ? -8.137 13.650 -35.653 1.00 42.53 222 LYS A C 1
ATOM 1853 O O . LYS A 1 222 ? -7.782 12.996 -36.624 1.00 42.53 222 LYS A O 1
ATOM 1858 N N . ASN A 1 223 ? -9.241 13.431 -34.946 1.00 37.84 223 ASN A N 1
ATOM 1859 C CA . ASN A 1 223 ? -10.560 13.013 -35.437 1.00 37.84 223 ASN A CA 1
ATOM 1860 C C . ASN A 1 223 ? -11.433 12.744 -34.200 1.00 37.84 223 ASN A C 1
ATOM 1862 O O . ASN A 1 223 ? -11.533 11.613 -33.730 1.00 37.84 223 ASN A O 1
ATOM 1866 N N . ALA A 1 224 ? -11.985 13.826 -33.649 1.00 33.56 224 ALA A N 1
ATOM 1867 C CA . ALA A 1 224 ? -13.243 13.812 -32.912 1.00 33.56 224 ALA A CA 1
ATOM 1868 C C . ALA A 1 224 ? -14.309 14.390 -33.847 1.00 33.56 224 ALA A C 1
ATOM 1870 O O . ALA A 1 224 ? -13.941 15.319 -34.607 1.00 33.56 224 ALA A O 1
#

Radius of gyration: 23.73 Å; chains: 1; bounding box: 60×51×72 Å

pLDDT: mean 71.13, std 16.0, range [32.84, 93.81]

Secondary structure (DSSP, 8-state):
-HHHHHHHHHHHHHHTPPPPPPP-EEESS--SS--EEPPHHHHTTSSPPPTT-EEEESSGGGTSBTTT---HHHHHHHHHHHHHHHHHTTS-EEEE--S-GGGB-HHHHHH-S-EEEEEEEEEETTEEEEEEEEE---SSSS---S-S---TT--SS-SS--EEEEEEEHHHHTT--SS---GGGTTSPP-----PPPTTS-S-S----HHHHHHHHHHTTS--

Foldseek 3Di:
DQVVLVVQQVVCVVVVHDRADHAAEEECDDDPDGHHHDDPCCLQVVDDHGAQYEYEYAACLVVAFQPPDPDPVVLVSVLCCLQCVCVSNVRYYYDYFAPDPVRGHPSNLVSDQKDWDFPDWDDDVQKIKTKIWIDGRDPDPDPPPPDDDDDPPDPDPDPGTDIDIDIGGPVVVVVDDSDPPDCPCVPPDDPPPDDDDDPPDDPDPDDDDPVNVVVVVVVVPPDD

Sequence (224 aa):
QLRRWRRACRQAKRKYLPFPEKPLIYSNMPLKCEYSPLTLALITGKERFRYGSVVYFNEMSLIAGSKDIKSEILNDWLLRFFKLCAQETRGGYFIIDTQSPQDLHYTLKRSLSTYYFISKKIWFPFFNVIFLRENLLVDGENTVAVDTQTDPQDTVSEGGKKWYFRLIRHKWWKFYDQYAYSSLTDDLPVADEIIKGKPDSLKVRFLVRCKDVLKALQGGSKNA